Protein AF-A0A7K0W790-F1 (afdb_monomer)

Structure (mmCIF, N/CA/C/O backbone):
data_AF-A0A7K0W790-F1
#
_entry.id   AF-A0A7K0W790-F1
#
loop_
_atom_site.group_PDB
_atom_site.id
_atom_site.type_symbol
_atom_site.label_atom_id
_atom_site.label_alt_id
_atom_site.label_comp_id
_atom_site.label_asym_id
_atom_site.label_entity_id
_atom_site.label_seq_id
_atom_site.pdbx_PDB_ins_code
_atom_site.Cartn_x
_atom_site.Cartn_y
_atom_site.Car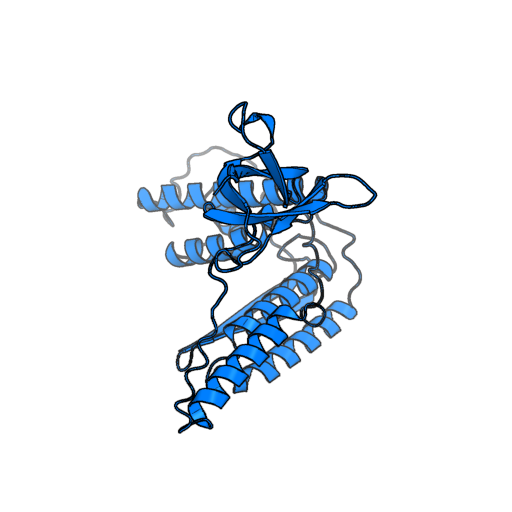tn_z
_atom_site.occupancy
_atom_site.B_iso_or_equiv
_atom_site.auth_seq_id
_atom_site.auth_comp_id
_atom_site.auth_asym_id
_atom_site.auth_atom_id
_atom_site.pdbx_PDB_model_num
ATOM 1 N N . MET A 1 1 ? -22.762 10.531 8.538 1.00 86.88 1 MET A N 1
ATOM 2 C CA . MET A 1 1 ? -21.793 9.541 9.060 1.00 86.88 1 MET A CA 1
ATOM 3 C C . MET A 1 1 ? -21.429 9.961 10.470 1.00 86.88 1 MET A C 1
ATOM 5 O O . MET A 1 1 ? -21.237 11.152 10.663 1.00 86.88 1 MET A O 1
ATOM 9 N N . ASN A 1 2 ? -21.396 9.038 11.432 1.00 91.56 2 ASN A N 1
ATOM 10 C CA . ASN A 1 2 ? -21.019 9.348 12.818 1.00 91.56 2 ASN A CA 1
ATOM 11 C C . ASN A 1 2 ? -19.511 9.107 13.055 1.00 91.56 2 ASN A C 1
ATOM 13 O O . ASN A 1 2 ? -18.829 8.510 12.217 1.00 91.56 2 ASN A O 1
ATOM 17 N N . GLU A 1 3 ? -18.981 9.572 14.194 1.00 92.94 3 GLU A N 1
ATOM 18 C CA . GLU A 1 3 ? -17.546 9.440 14.512 1.00 92.94 3 GLU A CA 1
ATOM 19 C C . GLU A 1 3 ? -17.094 7.974 14.594 1.00 92.94 3 GLU A C 1
ATOM 21 O O . GLU A 1 3 ? -16.024 7.634 14.092 1.00 92.94 3 GLU A O 1
ATOM 26 N N . LEU A 1 4 ? -17.920 7.095 15.168 1.00 90.69 4 LEU A N 1
ATOM 27 C CA . LEU A 1 4 ? -17.605 5.671 15.310 1.00 90.69 4 LEU A CA 1
ATOM 28 C C . LEU A 1 4 ? -17.457 4.980 13.949 1.00 90.69 4 LEU A C 1
ATOM 30 O O . LEU A 1 4 ? -16.457 4.309 13.717 1.00 90.69 4 LEU A O 1
ATOM 34 N N . GLN A 1 5 ? -18.394 5.209 13.030 1.00 89.88 5 GLN A N 1
ATOM 35 C CA . GLN A 1 5 ? -18.377 4.659 11.676 1.00 89.88 5 GLN A CA 1
ATOM 36 C C . GLN A 1 5 ? -17.179 5.184 10.879 1.00 89.88 5 GLN A C 1
ATOM 38 O O . GLN A 1 5 ? -16.539 4.425 10.157 1.00 89.88 5 GLN A O 1
ATOM 43 N N . ALA A 1 6 ? -16.832 6.467 11.019 1.00 94.94 6 ALA A N 1
ATOM 44 C CA . ALA A 1 6 ? -15.646 7.014 10.364 1.00 94.94 6 ALA A CA 1
ATOM 45 C C . ALA A 1 6 ? -14.350 6.375 10.904 1.00 94.94 6 ALA A C 1
ATOM 47 O O . ALA A 1 6 ? -13.467 6.022 10.121 1.00 94.94 6 ALA A O 1
ATOM 48 N N . ARG A 1 7 ? -14.246 6.166 12.227 1.00 94.25 7 ARG A N 1
ATOM 49 C CA . ARG A 1 7 ? -13.112 5.464 12.862 1.00 94.25 7 ARG A CA 1
ATOM 50 C C . ARG A 1 7 ? -13.020 4.002 12.431 1.00 94.25 7 ARG A C 1
ATOM 52 O O . ARG A 1 7 ? -11.919 3.523 12.170 1.00 94.25 7 ARG A O 1
ATOM 59 N N . GLU A 1 8 ? -14.159 3.330 12.310 1.00 89.44 8 GLU A N 1
ATOM 60 C CA . GLU A 1 8 ? -14.264 1.953 11.826 1.00 89.44 8 GLU A CA 1
ATOM 61 C C . GLU A 1 8 ? -13.823 1.835 10.362 1.00 89.44 8 GLU A C 1
ATOM 63 O O . GLU A 1 8 ? -12.987 0.990 10.047 1.00 89.44 8 GLU A O 1
ATOM 68 N N . ILE A 1 9 ? -14.271 2.748 9.487 1.00 90.88 9 ILE A N 1
ATOM 69 C CA . ILE A 1 9 ? -13.779 2.840 8.102 1.00 90.88 9 ILE A CA 1
ATOM 70 C C . ILE A 1 9 ? -12.262 3.041 8.082 1.00 90.88 9 ILE A C 1
ATOM 72 O O . ILE A 1 9 ? -11.599 2.516 7.197 1.00 90.88 9 ILE A O 1
ATOM 76 N N . LEU A 1 10 ? -11.704 3.772 9.052 1.00 93.50 10 LEU A N 1
ATOM 77 C CA . LEU A 1 10 ? -10.264 3.990 9.204 1.00 93.50 10 LEU A CA 1
ATOM 78 C C . LEU A 1 10 ? -9.504 2.822 9.867 1.00 93.50 10 LEU A C 1
ATOM 80 O O . LEU A 1 10 ? -8.272 2.880 9.962 1.00 93.50 10 LEU A O 1
ATOM 84 N N . GLY A 1 11 ? -10.205 1.773 10.311 1.00 87.06 11 GLY A N 1
ATOM 85 C CA . GLY A 1 11 ? -9.628 0.637 11.033 1.00 87.06 11 GLY A CA 1
ATOM 86 C C . GLY A 1 11 ? -8.990 1.030 12.370 1.00 87.06 11 GLY A C 1
ATOM 87 O O . GLY A 1 11 ? -8.002 0.422 12.785 1.00 87.06 11 GLY A O 1
ATOM 88 N N . CYS A 1 12 ? -9.487 2.089 13.011 1.00 92.00 12 CYS A N 1
ATOM 89 C CA . CYS A 1 12 ? -8.945 2.629 14.256 1.00 92.00 12 CYS A CA 1
ATOM 90 C C . CYS A 1 12 ? -9.867 2.358 15.447 1.00 92.00 12 CYS A C 1
ATOM 92 O O . CYS A 1 12 ? -11.083 2.244 15.307 1.00 92.00 12 CYS A O 1
ATOM 94 N N . THR A 1 13 ? -9.286 2.310 16.647 1.00 89.81 13 THR A N 1
ATOM 95 C CA . THR A 1 13 ? -10.058 2.172 17.886 1.00 89.81 13 THR A CA 1
ATOM 96 C C . THR A 1 13 ? -10.879 3.434 18.179 1.00 89.81 13 THR A C 1
ATOM 98 O O . THR A 1 13 ? -10.582 4.544 17.715 1.00 89.81 13 THR A O 1
ATOM 101 N N . THR A 1 14 ? -11.910 3.283 19.011 1.00 90.62 14 THR A N 1
ATOM 102 C CA . THR A 1 14 ? -12.760 4.397 19.467 1.00 90.62 14 THR A CA 1
ATOM 103 C C . THR A 1 14 ? -11.984 5.452 20.258 1.00 90.62 14 THR A C 1
ATOM 105 O O . THR A 1 14 ? -12.380 6.611 20.283 1.00 90.62 14 THR A O 1
ATOM 108 N N . THR A 1 15 ? -10.847 5.075 20.844 1.00 91.69 15 THR A N 1
ATOM 109 C CA . THR A 1 15 ? -9.965 5.942 21.637 1.00 91.69 15 THR A CA 1
ATOM 110 C C . THR A 1 15 ? -8.756 6.478 20.863 1.00 91.69 15 THR A C 1
ATOM 112 O O . THR A 1 15 ? -7.975 7.244 21.424 1.00 91.69 15 THR A O 1
ATOM 115 N N . ALA A 1 16 ? -8.581 6.115 19.585 1.00 93.06 16 ALA A N 1
ATOM 116 C CA . ALA A 1 16 ? -7.442 6.550 18.773 1.00 93.06 16 ALA A CA 1
ATOM 117 C C . ALA A 1 16 ? -7.362 8.086 18.669 1.00 93.06 16 ALA A C 1
ATOM 119 O O . ALA A 1 16 ? -8.354 8.753 18.358 1.00 93.06 16 ALA A O 1
ATOM 120 N N . GLY A 1 17 ? -6.180 8.658 18.904 1.00 95.56 17 GLY A N 1
ATOM 121 C CA . GLY A 1 17 ? -5.954 10.102 18.769 1.00 95.56 17 GLY A CA 1
ATOM 122 C C . GLY A 1 17 ? -5.817 10.548 17.306 1.00 95.56 17 GLY A C 1
ATOM 123 O O . GLY A 1 17 ? -5.532 9.736 16.423 1.00 95.56 17 GLY A O 1
ATOM 124 N N . TYR A 1 18 ? -5.923 11.854 17.033 1.00 97.19 18 TYR A N 1
ATOM 125 C CA . TYR A 1 18 ? -5.838 12.413 15.671 1.00 97.19 18 TYR A CA 1
ATOM 126 C C . TYR A 1 18 ? -4.585 11.970 14.891 1.00 97.19 18 TYR A C 1
ATOM 128 O O . TYR A 1 18 ? -4.657 11.616 13.711 1.00 97.19 18 TYR A O 1
ATOM 136 N N . LYS A 1 19 ? -3.420 11.911 15.555 1.00 96.31 19 LYS A N 1
ATOM 137 C CA . LYS A 1 19 ? -2.159 11.457 14.938 1.00 96.31 19 LYS A CA 1
ATOM 138 C C . LYS A 1 19 ? -2.236 10.010 14.437 1.00 96.31 19 LYS A C 1
ATOM 140 O O . LYS A 1 19 ? -1.670 9.698 13.389 1.00 96.31 19 LYS A O 1
ATOM 145 N N . GLU A 1 20 ? -2.918 9.139 15.175 1.00 93.19 20 GLU A N 1
ATOM 146 C CA . GLU A 1 20 ? -3.110 7.737 14.806 1.00 93.19 20 GLU A CA 1
ATOM 147 C C . GLU A 1 20 ? -4.104 7.602 13.650 1.00 93.19 20 GLU A C 1
ATOM 149 O O . GLU A 1 20 ? -3.794 6.923 12.670 1.00 93.19 20 GLU A O 1
ATOM 154 N N . LEU A 1 21 ? -5.221 8.336 13.705 1.00 96.19 21 LEU A N 1
ATOM 155 C CA . LEU A 1 21 ? -6.202 8.408 12.617 1.00 96.19 21 LEU A CA 1
ATOM 156 C C . LEU A 1 21 ? -5.536 8.844 11.303 1.00 96.19 21 LEU A C 1
ATOM 158 O O . LEU A 1 21 ? -5.670 8.171 10.280 1.00 96.19 21 LEU A O 1
ATOM 162 N N . LYS A 1 22 ? -4.717 9.905 11.347 1.00 97.38 22 LYS A N 1
ATOM 163 C CA . LYS A 1 22 ? -3.965 10.413 10.187 1.00 97.38 22 LYS A CA 1
ATOM 164 C C . LYS A 1 22 ? -2.976 9.393 9.637 1.00 97.38 22 LYS A C 1
ATOM 166 O O . LYS A 1 22 ? -2.810 9.265 8.422 1.00 97.38 22 LYS A O 1
ATOM 171 N N . ALA A 1 23 ? -2.287 8.674 10.522 1.00 91.19 23 ALA A N 1
ATOM 172 C CA . ALA A 1 23 ? -1.368 7.618 10.122 1.00 91.19 23 ALA A CA 1
ATOM 173 C C . ALA A 1 23 ? -2.112 6.438 9.480 1.00 91.19 23 ALA A C 1
ATOM 175 O O . ALA A 1 23 ? -1.622 5.882 8.496 1.00 91.19 23 ALA A O 1
ATOM 176 N N . SER A 1 24 ? -3.289 6.073 9.996 1.00 91.19 24 SER A N 1
ATOM 177 C CA . SER A 1 24 ? -4.118 5.017 9.417 1.00 91.19 24 SER A CA 1
ATOM 178 C C . SER A 1 24 ? -4.638 5.398 8.035 1.00 91.19 24 SER A C 1
ATOM 180 O O . SER A 1 24 ? -4.382 4.666 7.079 1.00 91.19 24 SER A O 1
ATOM 182 N N . TYR A 1 25 ? -5.219 6.596 7.897 1.00 96.81 25 TYR A N 1
ATOM 183 C CA . TYR A 1 25 ? -5.668 7.149 6.617 1.00 96.81 25 TYR A CA 1
ATOM 184 C C . TYR A 1 25 ? -4.579 7.057 5.543 1.00 96.81 25 TYR A C 1
ATOM 186 O O . TYR A 1 25 ? -4.785 6.451 4.493 1.00 96.81 25 TYR A O 1
ATOM 194 N N . ARG A 1 26 ? -3.375 7.565 5.845 1.00 96.12 26 ARG A N 1
ATOM 195 C CA . ARG A 1 26 ? -2.232 7.544 4.916 1.00 96.12 26 ARG A CA 1
ATOM 196 C C . ARG A 1 26 ? -1.833 6.136 4.484 1.00 96.12 26 ARG A C 1
ATOM 198 O O . ARG A 1 26 ? -1.463 5.941 3.333 1.00 96.12 26 ARG A O 1
ATOM 205 N N . ARG A 1 27 ? -1.881 5.156 5.389 1.00 87.25 27 ARG A N 1
ATOM 206 C CA . ARG A 1 27 ? -1.574 3.761 5.040 1.00 87.25 27 ARG A CA 1
ATOM 207 C C . ARG A 1 27 ? -2.647 3.174 4.131 1.00 87.25 27 ARG A C 1
ATOM 209 O O . ARG A 1 27 ? -2.314 2.487 3.173 1.00 87.25 27 ARG A O 1
ATOM 216 N N . MET A 1 28 ? -3.914 3.448 4.422 1.00 89.06 28 MET A N 1
ATOM 217 C CA . MET A 1 28 ? -5.023 2.833 3.703 1.00 89.06 28 MET A CA 1
ATOM 218 C C . MET A 1 28 ? -5.270 3.458 2.339 1.00 89.06 28 MET A C 1
ATOM 220 O O . MET A 1 28 ? -5.464 2.711 1.383 1.00 89.06 28 MET A O 1
ATOM 224 N N . ILE A 1 29 ? -5.146 4.781 2.198 1.00 96.06 29 ILE A N 1
ATOM 225 C CA . ILE A 1 29 ? -5.324 5.444 0.900 1.00 96.06 29 ILE A CA 1
ATOM 226 C C . ILE A 1 29 ? -4.294 4.948 -0.118 1.00 96.06 29 ILE A C 1
ATOM 228 O O . ILE A 1 29 ? -4.622 4.709 -1.271 1.00 96.06 29 ILE A O 1
ATOM 232 N N . VAL A 1 30 ? -3.071 4.657 0.334 1.00 91.75 30 VAL A N 1
ATOM 233 C CA . VAL A 1 30 ? -2.006 4.071 -0.491 1.00 91.75 30 VAL A CA 1
ATOM 234 C C . VAL A 1 30 ? -2.339 2.649 -0.956 1.00 91.75 30 VAL A C 1
ATOM 236 O O . VAL A 1 30 ? -1.754 2.199 -1.940 1.00 91.75 30 VAL A O 1
ATOM 239 N N . MET A 1 31 ? -3.233 1.925 -0.280 1.00 84.25 31 MET A N 1
ATOM 240 C CA . MET A 1 31 ? -3.673 0.586 -0.692 1.00 84.25 31 MET A CA 1
ATOM 241 C C . MET A 1 31 ? -4.870 0.629 -1.645 1.00 84.25 31 MET A C 1
ATOM 243 O O . MET A 1 31 ? -4.929 -0.193 -2.554 1.00 84.25 31 MET A O 1
ATOM 247 N N . VAL A 1 32 ? -5.796 1.573 -1.449 1.00 91.56 32 VAL A N 1
ATOM 248 C CA . VAL A 1 32 ? -7.053 1.654 -2.218 1.00 91.56 32 VAL A CA 1
ATOM 249 C C . VAL A 1 32 ? -7.035 2.701 -3.338 1.00 91.56 32 VAL A C 1
ATOM 251 O O . VAL A 1 32 ? -8.060 2.914 -3.975 1.00 91.56 32 VAL A O 1
ATOM 254 N N . HIS A 1 33 ? -5.899 3.360 -3.591 1.00 94.56 33 HIS A N 1
ATOM 255 C CA . HIS A 1 33 ? -5.780 4.375 -4.642 1.00 94.56 33 HIS A CA 1
ATOM 256 C C . HIS A 1 33 ? -6.079 3.792 -6.040 1.00 94.56 33 HIS A C 1
ATOM 258 O O . HIS A 1 33 ? -5.538 2.728 -6.362 1.00 94.56 33 HIS A O 1
ATOM 264 N N . PRO A 1 34 ? -6.865 4.478 -6.897 1.00 93.56 34 PRO A N 1
ATOM 265 C CA . PRO A 1 34 ? -7.209 3.993 -8.240 1.00 93.56 34 PRO A CA 1
ATOM 266 C C . PRO A 1 34 ? -5.985 3.700 -9.121 1.00 93.56 34 PRO A C 1
ATOM 268 O O . PRO A 1 34 ? -5.968 2.689 -9.816 1.00 93.56 34 PRO A O 1
ATOM 271 N N . ASP A 1 35 ? -4.908 4.480 -9.003 1.00 93.38 35 ASP A N 1
ATOM 272 C CA . ASP A 1 35 ? -3.655 4.246 -9.750 1.00 93.38 35 ASP A CA 1
ATOM 273 C C . ASP A 1 35 ? -2.982 2.900 -9.444 1.00 93.38 35 ASP A C 1
ATOM 275 O O . ASP A 1 35 ? -2.135 2.436 -10.204 1.00 93.38 35 ASP A O 1
ATOM 279 N N . LYS A 1 36 ? -3.321 2.266 -8.315 1.00 86.88 36 LYS A N 1
ATOM 280 C CA . LYS A 1 36 ? -2.812 0.933 -7.968 1.00 86.88 36 LYS A CA 1
ATOM 281 C C . LYS A 1 36 ? -3.744 -0.198 -8.379 1.00 86.88 36 LYS A C 1
ATOM 283 O O . LYS A 1 36 ? -3.362 -1.365 -8.256 1.00 86.88 36 LYS A O 1
ATOM 288 N N . ALA A 1 37 ? -4.957 0.116 -8.824 1.00 90.00 37 ALA A N 1
ATOM 289 C CA . ALA A 1 37 ? -5.850 -0.877 -9.388 1.00 90.00 37 ALA A CA 1
ATOM 290 C C . ALA A 1 37 ? -5.360 -1.299 -10.782 1.00 90.00 37 ALA A C 1
ATOM 292 O O . ALA A 1 37 ? -4.638 -0.570 -11.457 1.00 90.00 37 ALA A O 1
ATOM 293 N N . GLY A 1 38 ? -5.743 -2.503 -11.215 1.00 83.44 38 GLY A N 1
ATOM 294 C CA . GLY A 1 38 ? -5.464 -2.938 -12.587 1.00 83.44 38 GLY A CA 1
ATOM 295 C C . GLY A 1 38 ? -6.181 -2.060 -13.617 1.00 83.44 38 GLY A C 1
ATOM 296 O O . GLY A 1 38 ? -7.029 -1.244 -13.261 1.00 83.44 38 GLY A O 1
ATOM 297 N N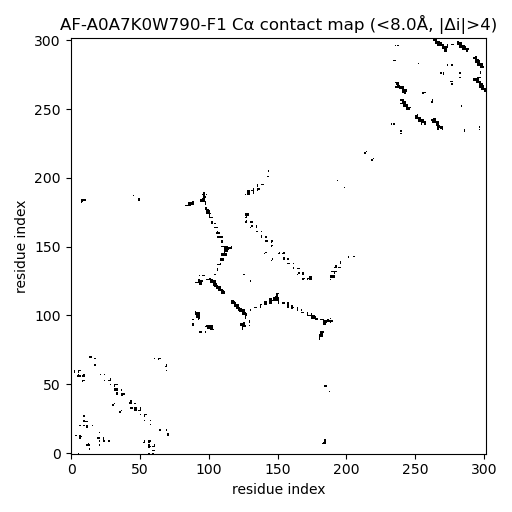 . GLN A 1 39 ? -5.855 -2.237 -14.898 1.00 88.56 39 GLN A N 1
ATOM 298 C CA . GLN A 1 39 ? -6.466 -1.458 -15.986 1.00 88.56 39 GLN A CA 1
ATOM 299 C C . GLN A 1 39 ? -7.921 -1.841 -16.303 1.00 88.56 39 GLN A C 1
ATOM 301 O O . GLN A 1 39 ? -8.576 -1.168 -17.090 1.00 88.56 39 GLN A O 1
ATOM 306 N N . ASP A 1 40 ? -8.461 -2.902 -15.708 1.00 91.88 40 ASP A N 1
ATOM 307 C CA . ASP A 1 40 ? -9.863 -3.260 -15.897 1.00 91.88 40 ASP A CA 1
ATOM 308 C C . ASP A 1 40 ? -10.807 -2.270 -15.205 1.00 91.88 40 ASP A C 1
ATOM 310 O O . ASP A 1 40 ? -10.601 -1.859 -14.058 1.00 91.88 40 ASP A O 1
ATOM 314 N N . SER A 1 41 ? -11.903 -1.964 -15.898 1.00 93.06 41 SER A N 1
ATOM 315 C CA . SER A 1 41 ? -12.940 -1.036 -15.448 1.00 93.06 41 SER A CA 1
ATOM 316 C C . SER A 1 41 ? -13.498 -1.394 -14.070 1.00 93.06 41 SER A C 1
ATOM 318 O O . SER A 1 41 ? -13.614 -0.522 -13.214 1.00 93.06 41 SER A O 1
ATOM 320 N N . VAL A 1 42 ? -13.756 -2.682 -13.818 1.00 91.62 42 VAL A N 1
ATOM 321 C CA . VAL A 1 42 ? -14.341 -3.165 -12.557 1.00 91.62 42 VAL A CA 1
ATOM 322 C C . VAL A 1 42 ? -13.432 -2.876 -11.362 1.00 91.62 42 VAL A C 1
ATOM 324 O O . VAL A 1 42 ? -13.902 -2.476 -10.297 1.00 91.62 42 VAL A O 1
ATOM 327 N N . SER A 1 43 ? -12.119 -3.065 -11.495 1.00 84.94 43 SER A N 1
ATOM 328 C CA . SER A 1 43 ? -11.195 -2.790 -10.387 1.00 84.94 43 SER A CA 1
ATOM 329 C C . SER A 1 43 ? -10.932 -1.313 -10.191 1.00 84.94 43 SER A C 1
ATOM 331 O O . SER A 1 43 ? -10.788 -0.889 -9.045 1.00 84.94 43 SER A O 1
ATOM 333 N N . GLN A 1 44 ? -10.906 -0.542 -11.277 1.00 93.19 44 GLN A N 1
ATOM 334 C CA . GLN A 1 44 ? -10.844 0.914 -11.205 1.00 93.19 44 GLN A CA 1
ATOM 335 C C . GLN A 1 44 ? -12.057 1.479 -10.464 1.00 93.19 44 GLN A C 1
ATOM 337 O O . GLN A 1 44 ? -11.898 2.283 -9.549 1.00 93.19 44 GLN A O 1
ATOM 342 N N . GLU A 1 45 ? -13.260 1.016 -10.795 1.00 93.62 45 GLU A N 1
ATOM 343 C CA . GLU A 1 45 ? -14.496 1.434 -10.132 1.00 93.62 45 GLU A CA 1
ATOM 344 C C . GLU A 1 45 ? -14.490 1.079 -8.638 1.00 93.62 45 GLU A C 1
ATOM 346 O O . GLU A 1 45 ? -14.721 1.945 -7.794 1.00 93.62 45 GLU A O 1
ATOM 351 N N . ARG A 1 46 ? -14.092 -0.151 -8.289 1.00 89.19 46 ARG A N 1
ATOM 352 C CA . ARG A 1 46 ? -13.969 -0.587 -6.885 1.00 89.19 46 ARG A CA 1
ATOM 353 C C . ARG A 1 46 ? -12.951 0.229 -6.091 1.00 89.19 46 ARG A C 1
ATOM 355 O O . ARG A 1 46 ? -13.192 0.546 -4.928 1.00 89.19 46 ARG A O 1
ATOM 362 N N . ALA A 1 47 ? -11.805 0.550 -6.690 1.00 91.38 47 ALA A N 1
ATOM 363 C CA . ALA A 1 47 ? -10.787 1.369 -6.040 1.00 91.38 47 ALA A CA 1
ATOM 364 C C . ALA A 1 47 ? -11.263 2.818 -5.861 1.00 91.38 47 ALA A C 1
ATOM 366 O O . ALA A 1 47 ? -11.088 3.395 -4.786 1.00 91.38 47 ALA A O 1
ATOM 367 N N . LYS A 1 48 ? -11.955 3.386 -6.858 1.00 94.81 48 LYS A N 1
ATOM 368 C CA . LYS A 1 48 ? -12.592 4.707 -6.752 1.00 94.81 48 LYS A CA 1
ATOM 369 C C . LYS A 1 48 ? -13.615 4.748 -5.618 1.00 94.81 48 LYS A C 1
ATOM 371 O O . LYS A 1 48 ? -13.526 5.639 -4.777 1.00 94.81 48 LYS A O 1
ATOM 376 N N . GLU A 1 49 ? -14.507 3.763 -5.527 1.00 93.56 49 GLU A N 1
ATOM 377 C CA . GLU A 1 49 ? -15.498 3.685 -4.446 1.00 93.56 49 GLU A CA 1
ATOM 378 C C . GLU A 1 49 ? -14.826 3.575 -3.064 1.00 93.56 49 GLU A C 1
ATOM 380 O O . GLU A 1 49 ? -15.136 4.344 -2.151 1.00 93.56 49 GLU A O 1
ATOM 385 N N . ALA A 1 50 ? -13.857 2.665 -2.912 1.00 91.81 50 ALA A N 1
ATOM 386 C CA . ALA A 1 50 ? -13.139 2.473 -1.651 1.00 91.81 50 ALA A CA 1
ATOM 387 C C . ALA A 1 50 ? -12.351 3.727 -1.231 1.00 91.81 50 ALA A C 1
ATOM 389 O O . ALA A 1 50 ? -12.403 4.132 -0.067 1.00 91.81 50 ALA A O 1
ATOM 390 N N . SER A 1 51 ? -11.655 4.368 -2.175 1.00 95.94 51 SER A N 1
ATOM 391 C CA . SER A 1 51 ? -10.915 5.609 -1.921 1.00 95.94 51 SER A CA 1
ATOM 392 C C . SER A 1 51 ? -11.844 6.769 -1.551 1.00 95.94 51 SER A C 1
ATOM 394 O O . SER A 1 51 ? -11.552 7.497 -0.604 1.00 95.94 51 SER A O 1
ATOM 396 N N . SER A 1 52 ? -13.003 6.890 -2.208 1.00 95.44 52 SER A N 1
ATOM 397 C CA . SER A 1 52 ? -14.020 7.899 -1.899 1.00 95.44 52 SER A CA 1
ATOM 398 C C . SER A 1 52 ? -14.580 7.730 -0.483 1.00 95.44 52 SER A C 1
ATOM 400 O O . SER A 1 52 ? -14.580 8.687 0.295 1.00 95.44 52 SER A O 1
ATOM 402 N N . ARG A 1 53 ? -14.963 6.502 -0.095 1.00 92.94 53 ARG A N 1
ATOM 403 C CA . ARG A 1 53 ? -15.445 6.200 1.267 1.00 92.94 53 ARG A CA 1
ATOM 404 C C . ARG A 1 53 ? -14.404 6.541 2.331 1.00 92.94 53 ARG A C 1
ATOM 406 O O . ARG A 1 53 ? -14.751 7.103 3.369 1.00 92.94 53 ARG A O 1
ATOM 413 N N . LEU A 1 54 ? -13.136 6.227 2.063 1.00 96.06 54 LEU A N 1
ATOM 414 C CA . LEU A 1 54 ? -12.034 6.524 2.971 1.00 96.06 54 LEU A CA 1
ATOM 415 C C . LEU A 1 54 ? -11.772 8.035 3.096 1.00 96.06 54 LEU A C 1
ATOM 417 O O . LEU A 1 54 ? -11.578 8.525 4.208 1.00 96.06 54 LEU A O 1
ATOM 421 N N . ASN A 1 55 ? -11.804 8.771 1.982 1.00 96.44 55 ASN A N 1
ATOM 422 C CA . ASN A 1 55 ? -11.631 10.226 1.967 1.00 96.44 55 ASN A CA 1
ATOM 423 C C . ASN A 1 55 ? -12.755 10.929 2.733 1.00 96.44 55 ASN A C 1
ATOM 425 O O . ASN A 1 55 ? -12.475 11.779 3.572 1.00 96.44 55 ASN A O 1
ATOM 429 N N . HIS A 1 56 ? -14.005 10.515 2.516 1.00 96.25 56 HIS A N 1
ATOM 430 C CA . HIS A 1 56 ? -15.156 11.062 3.231 1.00 96.25 56 HIS A CA 1
ATOM 431 C C . HIS A 1 56 ? -15.053 10.814 4.749 1.00 96.25 56 HIS A C 1
ATOM 433 O O . HIS A 1 56 ? -15.319 11.710 5.550 1.00 96.25 56 HIS A O 1
ATOM 439 N N . ALA A 1 57 ? -14.615 9.615 5.166 1.00 96.19 57 ALA A N 1
ATOM 440 C CA . ALA A 1 57 ? -14.356 9.298 6.576 1.00 96.19 57 ALA A CA 1
ATOM 441 C C . ALA A 1 57 ? -13.250 10.171 7.183 1.00 96.19 57 ALA A C 1
ATOM 443 O O . ALA A 1 57 ? -13.399 10.673 8.299 1.0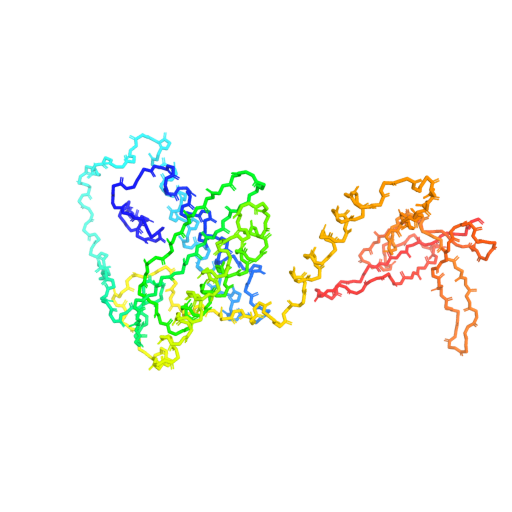0 96.19 57 ALA A O 1
ATOM 444 N N . TRP A 1 58 ? -12.159 10.378 6.444 1.00 98.06 58 TRP A N 1
ATOM 445 C CA . TRP A 1 58 ? -11.059 11.232 6.877 1.00 98.06 58 TRP A CA 1
ATOM 446 C C . TRP A 1 58 ? -11.476 12.700 7.012 1.00 98.06 58 TRP A C 1
ATOM 448 O O . TRP A 1 58 ? -11.225 13.302 8.054 1.00 98.06 58 TRP A O 1
ATOM 458 N N . GLU A 1 59 ? -12.153 13.254 6.006 1.00 97.69 59 GLU A N 1
ATOM 459 C CA . GLU A 1 59 ? -12.610 14.646 6.001 1.00 97.69 59 GLU A CA 1
ATOM 460 C C . GLU A 1 59 ? -13.554 14.935 7.177 1.00 97.69 59 GLU A C 1
ATOM 462 O O . GLU A 1 59 ? -13.405 15.946 7.866 1.00 97.69 59 GLU A O 1
ATOM 467 N N . TYR A 1 60 ? -14.466 14.004 7.477 1.00 96.88 60 TYR A N 1
ATOM 468 C CA . TYR A 1 60 ? -15.348 14.102 8.638 1.00 96.88 60 TYR A CA 1
ATOM 469 C C . TYR A 1 60 ? -14.569 14.213 9.959 1.00 96.88 60 TYR A C 1
ATOM 471 O O . TYR A 1 60 ? -14.815 15.122 10.757 1.00 96.88 60 TYR A O 1
ATOM 479 N N . LEU A 1 61 ? -13.610 13.310 10.195 1.00 97.00 61 LEU A N 1
ATOM 480 C CA . LEU A 1 61 ? -12.809 13.316 11.426 1.00 97.00 61 LEU A CA 1
ATOM 481 C C . LEU A 1 61 ? -11.872 14.525 11.501 1.00 97.00 61 LEU A C 1
ATOM 483 O O . LEU A 1 61 ? -11.671 15.079 12.581 1.00 97.00 61 LEU A O 1
ATOM 487 N N . GLU A 1 62 ? -11.323 14.959 10.368 1.00 97.88 62 GLU A N 1
ATOM 488 C CA . GLU A 1 62 ? -10.477 16.146 10.288 1.00 97.88 62 GLU A CA 1
ATOM 489 C C . GLU A 1 62 ? -11.258 17.426 10.614 1.00 97.88 62 GLU A C 1
ATOM 491 O O . GLU A 1 62 ? -10.756 18.277 11.351 1.00 97.88 62 GLU A O 1
ATOM 496 N N . ASN A 1 63 ? -12.500 17.549 10.142 1.00 97.44 63 ASN A N 1
ATOM 497 C CA . ASN A 1 63 ? -13.362 18.682 10.474 1.00 97.44 63 ASN A CA 1
ATOM 498 C C . ASN A 1 63 ? -13.752 18.697 11.961 1.00 97.44 63 ASN A C 1
ATOM 500 O O . ASN A 1 63 ? -13.720 19.760 12.583 1.00 97.44 63 ASN A O 1
ATOM 504 N N . ARG A 1 64 ? -14.029 17.534 12.567 1.00 96.00 64 ARG A N 1
ATOM 505 C CA . ARG A 1 64 ? -14.284 17.437 14.018 1.00 96.00 64 ARG A CA 1
ATOM 506 C C . ARG A 1 64 ? -13.073 17.816 14.863 1.00 96.00 64 ARG A C 1
ATOM 508 O O . ARG A 1 64 ? -13.235 18.490 15.880 1.00 96.00 64 ARG A O 1
ATOM 515 N N . GLU A 1 65 ? -11.874 17.409 14.452 1.00 97.12 65 GLU A N 1
ATOM 516 C CA . GLU A 1 65 ? -10.636 17.805 15.133 1.00 97.12 65 GLU A CA 1
ATOM 517 C C . GLU A 1 65 ? -10.436 19.322 15.070 1.00 97.12 65 GLU A C 1
ATOM 519 O O . GLU A 1 65 ? -10.168 19.946 16.094 1.00 97.12 65 GLU A O 1
ATOM 524 N N . LYS A 1 66 ? -10.644 19.941 13.898 1.00 97.25 66 LYS A N 1
ATOM 525 C CA . LYS A 1 66 ? -10.565 21.406 13.740 1.00 97.25 66 LYS A CA 1
ATOM 526 C C . LYS A 1 66 ? -11.551 22.150 14.646 1.00 97.25 66 LYS A C 1
ATOM 528 O O . LYS A 1 66 ? -11.261 23.260 15.076 1.00 97.25 66 LYS A O 1
ATOM 533 N N . GLN A 1 67 ? -12.691 21.536 14.955 1.00 96.69 67 GLN A N 1
ATOM 534 C CA . GLN A 1 67 ? -13.693 22.067 15.885 1.00 96.69 67 GLN A CA 1
ATOM 535 C C . GLN A 1 67 ? -13.399 21.734 17.361 1.00 96.69 67 GLN A C 1
ATOM 537 O O . GLN A 1 67 ? -14.136 22.165 18.246 1.00 96.69 67 GLN A O 1
ATOM 542 N N . GLY A 1 68 ? -12.357 20.949 17.659 1.00 96.19 68 GLY A N 1
ATOM 543 C CA . GLY A 1 68 ? -12.060 20.480 19.014 1.00 96.19 68 GLY A CA 1
ATOM 544 C C . GLY A 1 68 ? -13.143 19.554 19.584 1.00 96.19 68 GLY A C 1
ATOM 545 O O . GLY A 1 68 ? -13.367 19.539 20.801 1.00 96.19 68 GLY A O 1
ATOM 546 N N . LEU A 1 69 ? -13.854 18.829 18.712 1.00 95.44 69 LEU A N 1
ATOM 547 C CA . LEU A 1 69 ? -14.943 17.905 19.055 1.00 95.44 69 LEU A CA 1
ATOM 548 C C . LEU A 1 69 ? -14.542 16.428 18.966 1.00 95.44 69 LEU A C 1
ATOM 550 O O . LEU A 1 69 ? -15.340 15.560 19.323 1.00 95.44 69 LEU A O 1
ATOM 554 N N . LEU A 1 70 ? -13.330 16.122 18.501 1.00 94.50 70 LEU A N 1
ATOM 555 C CA . LEU A 1 70 ? -12.864 14.744 18.378 1.00 94.50 70 LEU A CA 1
ATOM 556 C C . LEU A 1 70 ? -12.860 14.050 19.752 1.00 94.50 70 LEU A C 1
ATOM 558 O O . LEU A 1 70 ? -12.281 14.557 20.713 1.00 94.50 70 LEU A O 1
ATOM 562 N N . GLY A 1 71 ? -13.523 12.895 19.855 1.00 89.75 71 GLY A N 1
ATOM 563 C CA . GLY A 1 71 ? -13.629 12.130 21.102 1.00 89.75 71 GLY A CA 1
ATOM 564 C C . GLY A 1 71 ? -14.593 12.703 22.149 1.00 89.75 71 GLY A C 1
ATOM 565 O O . GLY A 1 71 ? -14.777 12.081 23.196 1.00 89.75 71 GLY A O 1
ATOM 566 N N . LYS A 1 72 ? -15.242 13.848 21.894 1.00 90.38 72 LYS A N 1
ATOM 567 C CA . LYS A 1 72 ? -16.352 14.322 22.732 1.00 90.38 72 LYS A CA 1
ATOM 568 C C . LYS A 1 72 ? -17.622 13.581 22.328 1.00 90.38 72 LYS A C 1
ATOM 570 O O . LYS A 1 72 ? -17.920 13.481 21.138 1.00 90.38 72 LYS A O 1
ATOM 575 N N . ALA A 1 73 ? -18.360 13.076 23.318 1.00 78.69 73 ALA A N 1
ATOM 576 C CA . ALA A 1 73 ? -1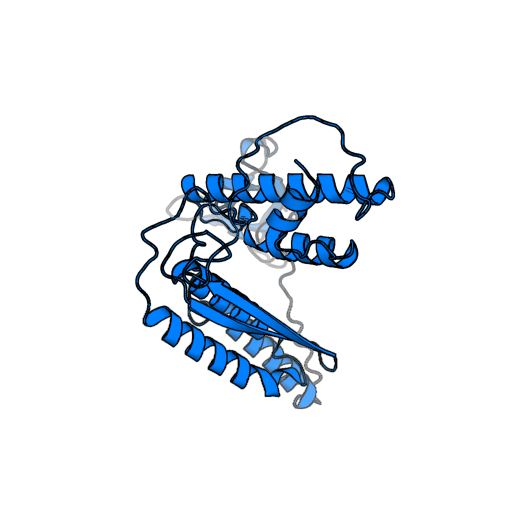9.669 12.478 23.086 1.00 78.69 73 ALA A CA 1
ATOM 577 C C . ALA A 1 73 ? -20.536 13.490 22.327 1.00 78.69 73 ALA A C 1
ATOM 579 O O . ALA A 1 73 ? -20.689 14.629 22.772 1.00 78.69 73 ALA A O 1
ATOM 580 N N . GLU A 1 74 ? -21.045 13.101 21.157 1.00 77.12 74 GLU A N 1
ATOM 581 C CA . GLU A 1 74 ? -22.060 13.895 20.472 1.00 77.12 74 GLU A CA 1
ATOM 582 C C . GLU A 1 74 ? -23.234 14.022 21.436 1.00 77.12 74 GLU A C 1
ATOM 584 O O . GLU A 1 74 ? -23.823 13.017 21.828 1.00 77.12 74 GLU A O 1
ATOM 589 N N . SER A 1 75 ? -23.520 15.249 21.874 1.00 68.56 75 SER A N 1
ATOM 590 C CA . SER A 1 75 ? -24.728 15.551 22.633 1.00 68.56 75 SER A CA 1
ATOM 591 C C . SER A 1 75 ? -25.899 15.018 21.821 1.00 68.56 75 SER A C 1
ATOM 593 O O . SER A 1 75 ? -26.101 15.483 20.697 1.00 68.56 75 SER A O 1
ATOM 595 N N . GLU A 1 76 ? -26.560 13.997 22.366 1.00 59.56 76 GLU A N 1
ATOM 596 C CA . GLU A 1 76 ? -27.585 13.160 21.745 1.00 59.56 76 GLU A CA 1
ATOM 597 C C . GLU A 1 76 ? -28.578 14.005 20.940 1.00 59.56 76 GLU A C 1
ATOM 599 O O . GLU A 1 76 ? -29.583 14.493 21.447 1.00 59.56 76 GLU A O 1
ATOM 604 N N . SER A 1 77 ? -28.287 14.207 19.658 1.00 56.59 77 SER A N 1
ATOM 605 C CA . SER A 1 77 ? -29.262 14.731 18.716 1.00 56.59 77 SER A CA 1
ATOM 606 C C . SER A 1 77 ? -30.035 13.518 18.237 1.00 56.59 77 SER A C 1
ATOM 608 O O . SER A 1 77 ? -29.548 12.703 17.454 1.00 56.59 77 SER A O 1
ATOM 610 N N . THR A 1 78 ? -31.225 13.381 18.810 1.00 51.12 78 THR A N 1
ATOM 611 C CA . THR A 1 78 ? -32.224 12.320 18.676 1.00 51.12 78 THR A CA 1
ATOM 612 C C . THR A 1 78 ? -32.722 12.164 17.238 1.00 51.12 78 THR A C 1
ATOM 614 O O . THR A 1 78 ? -33.899 12.337 16.943 1.00 51.12 78 THR A O 1
ATOM 617 N N . THR A 1 79 ? -31.831 11.833 16.311 1.00 54.59 79 THR A N 1
ATOM 618 C CA . THR A 1 79 ? -32.216 11.343 14.993 1.00 54.59 79 THR A CA 1
ATOM 619 C C . THR A 1 79 ? -31.956 9.853 15.021 1.00 54.59 79 THR A C 1
ATOM 621 O O . THR A 1 79 ? -30.820 9.399 14.888 1.00 54.59 79 THR A O 1
ATOM 624 N N . SER A 1 80 ? -33.022 9.092 15.258 1.00 49.16 80 SER A N 1
ATOM 625 C CA . SER A 1 80 ? -33.060 7.638 15.166 1.00 49.16 80 SER A CA 1
ATOM 626 C C . SER A 1 80 ? -32.824 7.193 13.720 1.00 49.16 80 SER A C 1
ATOM 628 O O . SER A 1 80 ? -33.700 6.630 13.068 1.00 49.16 80 SER A O 1
ATOM 630 N N . TYR A 1 81 ? -31.626 7.428 13.193 1.00 49.22 81 TYR A N 1
ATOM 631 C CA . TYR A 1 81 ? -31.111 6.581 12.141 1.00 49.22 81 TYR A CA 1
ATOM 632 C C . TYR A 1 81 ? -30.833 5.239 12.812 1.00 49.22 81 TYR A C 1
ATOM 634 O O . TYR A 1 81 ? -29.767 5.017 13.390 1.00 49.22 81 TYR A O 1
ATOM 642 N N . GLN A 1 82 ? -31.801 4.325 12.701 1.00 48.41 82 GLN A N 1
ATOM 643 C CA . GLN A 1 82 ? -31.538 2.891 12.584 1.00 48.41 82 GLN A CA 1
ATOM 644 C C . GLN A 1 82 ? -30.676 2.665 11.327 1.00 48.41 82 GLN A C 1
ATOM 646 O O . GLN A 1 82 ? -31.065 2.013 10.368 1.00 48.41 82 GLN A O 1
ATOM 651 N N . SER A 1 83 ? -29.491 3.272 11.310 1.00 50.19 83 SER A N 1
ATOM 652 C CA . SER A 1 83 ? -28.379 2.859 10.487 1.00 50.19 83 SER A CA 1
ATOM 653 C C . SER A 1 83 ? -28.097 1.457 10.979 1.00 50.19 83 SER A C 1
ATOM 655 O O . SER A 1 83 ? -27.705 1.301 12.136 1.00 50.19 83 SER A O 1
ATOM 657 N N . SER A 1 84 ? -28.391 0.465 10.144 1.00 57.12 84 SER A N 1
ATOM 658 C CA . SER A 1 84 ? -27.926 -0.910 10.277 1.00 57.12 84 SER A CA 1
ATOM 659 C C . SER A 1 84 ? -26.512 -0.870 10.848 1.00 57.12 84 SER A C 1
ATOM 661 O O . SER A 1 84 ? -25.563 -0.506 10.146 1.00 57.12 84 SER A O 1
ATOM 663 N N . ARG A 1 85 ? -26.396 -1.085 12.163 1.00 62.88 85 ARG A N 1
ATOM 664 C CA . ARG A 1 85 ? -25.119 -1.131 12.862 1.00 62.88 85 ARG A CA 1
ATOM 665 C C . ARG A 1 85 ? -24.493 -2.399 12.352 1.00 62.88 85 ARG A C 1
ATOM 667 O O . ARG A 1 85 ? -24.823 -3.471 12.849 1.00 62.88 85 ARG A O 1
ATOM 674 N N . GLY A 1 86 ? -23.722 -2.284 11.282 1.00 72.62 86 GLY A N 1
ATOM 675 C CA . GLY A 1 86 ? -23.077 -3.463 10.777 1.00 72.62 86 GLY A CA 1
ATOM 676 C C . GLY A 1 86 ? -22.179 -4.032 11.874 1.00 72.62 86 GLY A C 1
ATOM 677 O O . GLY A 1 86 ? -21.719 -3.333 12.783 1.00 72.62 86 GLY A O 1
ATOM 678 N N . ARG A 1 87 ? -22.074 -5.349 11.863 1.00 88.44 87 ARG A N 1
ATOM 679 C CA . ARG A 1 87 ? -21.434 -6.133 12.901 1.00 88.44 87 ARG A CA 1
ATOM 680 C C . ARG A 1 87 ? -19.917 -6.082 12.713 1.00 88.44 87 ARG A C 1
ATOM 682 O O . ARG A 1 87 ? -19.427 -6.111 11.585 1.00 88.44 87 ARG A O 1
ATOM 689 N N . ALA A 1 88 ? -19.178 -6.071 13.822 1.00 85.88 88 ALA A N 1
ATOM 690 C CA . ALA A 1 88 ? -17.732 -6.283 13.808 1.00 85.88 88 ALA A CA 1
ATOM 691 C C . ALA A 1 88 ? -17.384 -7.680 13.258 1.00 85.88 88 ALA A C 1
ATOM 693 O O . ALA A 1 88 ? -18.138 -8.633 13.463 1.00 85.88 88 ALA A O 1
ATOM 694 N N . THR A 1 89 ? -16.235 -7.827 12.601 1.00 90.25 89 THR A N 1
ATOM 695 C CA . THR A 1 89 ? -15.791 -9.109 12.033 1.00 90.25 89 THR A CA 1
ATOM 696 C C . THR A 1 89 ? -15.585 -10.188 13.096 1.00 90.25 89 THR A C 1
ATOM 698 O O . THR A 1 89 ? -15.016 -9.948 14.165 1.00 90.25 89 THR A O 1
ATOM 701 N N . TYR A 1 90 ? -16.027 -11.411 12.794 1.00 94.50 90 TYR A N 1
ATOM 702 C CA . TYR A 1 90 ? -15.683 -12.592 13.585 1.00 94.50 90 TYR A CA 1
ATOM 703 C C . TYR A 1 90 ? -14.300 -13.145 13.196 1.00 94.50 90 TYR A C 1
ATOM 705 O O . TYR A 1 90 ? -13.813 -12.884 12.100 1.00 94.50 90 TYR A O 1
ATOM 713 N N . PRO A 1 91 ? -13.664 -13.984 14.040 1.00 94.69 91 PRO A N 1
ATOM 714 C CA . PRO A 1 91 ? -12.327 -14.526 13.762 1.00 94.69 91 PRO A CA 1
ATOM 715 C C . PRO A 1 91 ? -12.175 -15.319 12.450 1.00 94.69 91 PRO A C 1
ATOM 717 O O . PRO A 1 91 ? -11.057 -15.497 11.971 1.00 94.69 91 PRO A O 1
ATOM 720 N N . HIS A 1 92 ? -13.276 -15.819 11.883 1.00 95.94 92 HIS A N 1
ATOM 721 C CA . HIS A 1 92 ? -13.311 -16.563 10.617 1.00 95.94 92 HIS A CA 1
ATOM 722 C C . HIS A 1 92 ? -13.690 -15.687 9.410 1.00 95.94 92 HIS A C 1
ATOM 724 O O . HIS A 1 92 ? -13.777 -16.193 8.290 1.00 95.94 92 HIS A O 1
ATOM 730 N N . GLU A 1 93 ? -13.881 -14.385 9.623 1.00 96.69 93 GLU A N 1
ATOM 731 C CA . GLU A 1 93 ? -14.186 -13.383 8.607 1.00 96.69 93 GLU A CA 1
ATOM 732 C C . GLU A 1 93 ? -12.984 -12.462 8.415 1.00 96.69 93 GLU A C 1
ATOM 734 O O . GLU A 1 93 ? -12.181 -12.228 9.319 1.00 96.69 93 GLU A O 1
ATOM 739 N N . CYS A 1 94 ? -12.812 -11.958 7.199 1.00 97.00 94 CYS A N 1
ATOM 740 C CA . CYS A 1 94 ? -11.688 -11.095 6.896 1.00 97.00 94 CYS A CA 1
ATOM 741 C C . CYS A 1 94 ? -11.930 -9.673 7.413 1.00 97.00 94 CYS A C 1
ATOM 743 O O . CYS A 1 94 ? -12.848 -9.016 6.937 1.00 97.00 94 CYS A O 1
ATOM 745 N N . ASP A 1 95 ? -11.023 -9.141 8.233 1.00 94.62 95 ASP A N 1
ATOM 746 C CA . ASP A 1 95 ? -11.083 -7.764 8.761 1.00 94.62 95 ASP A CA 1
ATOM 747 C C . ASP A 1 95 ? -11.070 -6.687 7.655 1.00 94.62 95 ASP A C 1
ATOM 749 O O . ASP A 1 95 ? -11.480 -5.548 7.859 1.00 94.62 95 ASP A O 1
ATOM 753 N N . ILE A 1 96 ? -10.602 -7.041 6.453 1.00 93.50 96 ILE A N 1
ATOM 754 C CA . ILE A 1 96 ? -10.482 -6.121 5.314 1.00 93.50 96 ILE A CA 1
ATOM 755 C C . ILE A 1 96 ? -11.724 -6.142 4.429 1.00 93.50 96 ILE A C 1
ATOM 757 O O . ILE A 1 96 ? -12.165 -5.081 4.001 1.00 93.50 96 ILE A O 1
ATOM 761 N N . CYS A 1 97 ? -12.260 -7.329 4.125 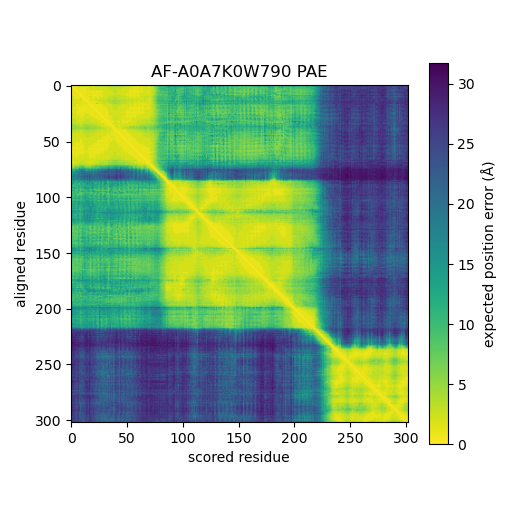1.00 95.06 97 CYS A N 1
ATOM 762 C CA . CYS A 1 97 ? -13.311 -7.493 3.111 1.00 95.06 97 CYS A CA 1
ATOM 763 C C . CYS A 1 97 ? -14.584 -8.204 3.590 1.00 95.06 97 CYS A C 1
ATOM 765 O O . CYS A 1 97 ? -15.523 -8.345 2.815 1.00 95.06 97 CYS A O 1
ATOM 767 N N . GLY A 1 98 ? -14.608 -8.710 4.823 1.00 96.06 98 GLY A N 1
ATOM 768 C CA . GLY A 1 98 ? -15.746 -9.409 5.425 1.00 96.06 98 GLY A CA 1
ATOM 769 C C . GLY A 1 98 ? -15.974 -10.833 4.915 1.00 96.06 98 GLY A C 1
ATOM 770 O O . GLY A 1 98 ? -16.868 -11.513 5.400 1.00 96.06 98 GLY A O 1
ATOM 771 N N . PHE A 1 99 ? -15.186 -11.312 3.949 1.00 97.31 99 PHE A N 1
ATOM 772 C CA . PHE A 1 99 ? -15.338 -12.668 3.420 1.00 97.31 99 PHE A CA 1
ATOM 773 C C . PHE A 1 99 ? -14.778 -13.745 4.359 1.00 97.31 99 PHE A C 1
ATOM 775 O O . PHE A 1 99 ? -13.719 -13.555 4.966 1.00 97.31 99 PHE A O 1
ATOM 782 N N . ALA A 1 100 ? -15.427 -14.909 4.361 1.00 97.00 100 ALA A N 1
ATOM 783 C CA . ALA A 1 100 ? -14.968 -16.156 4.968 1.00 97.00 100 ALA A CA 1
ATOM 784 C C . ALA A 1 100 ? -14.566 -17.189 3.880 1.00 97.00 100 ALA A C 1
ATOM 786 O O . ALA A 1 100 ? -15.106 -17.146 2.767 1.00 97.00 100 ALA A O 1
ATOM 787 N N . PRO A 1 101 ? -13.629 -18.120 4.160 1.00 97.62 101 PRO A N 1
ATOM 788 C CA . PRO A 1 101 ? -12.895 -18.288 5.417 1.00 97.62 101 PRO A CA 1
ATOM 789 C C . PRO A 1 101 ? -11.706 -17.320 5.557 1.00 97.62 101 PRO A C 1
ATOM 791 O O . PRO A 1 101 ? -11.019 -16.992 4.583 1.00 97.62 101 PRO A O 1
ATOM 794 N N . ALA A 1 102 ? -11.431 -16.899 6.791 1.00 97.31 102 ALA A N 1
ATOM 795 C CA . ALA A 1 102 ? -10.259 -16.115 7.163 1.00 97.31 102 ALA A CA 1
ATOM 796 C C . ALA A 1 102 ? -9.413 -16.823 8.227 1.00 97.31 102 ALA A C 1
ATOM 798 O O . ALA A 1 102 ? -9.903 -17.632 9.012 1.00 97.31 102 ALA A O 1
ATOM 799 N N . THR A 1 103 ? -8.121 -16.504 8.241 1.00 97.31 103 THR A N 1
ATOM 800 C CA . THR A 1 103 ? -7.178 -16.962 9.263 1.00 97.31 103 THR A CA 1
ATOM 801 C C . THR A 1 103 ? -6.380 -15.783 9.791 1.00 97.31 103 THR A C 1
ATOM 803 O O . THR A 1 103 ? -6.085 -14.834 9.058 1.00 97.31 103 THR A O 1
ATOM 806 N N . LYS A 1 104 ? -5.975 -15.857 11.059 1.00 97.00 104 LYS A N 1
ATOM 807 C CA . LYS A 1 104 ? -5.066 -14.878 11.650 1.00 97.00 104 LYS A CA 1
ATOM 808 C C . LYS A 1 104 ? -3.717 -14.930 10.933 1.00 97.00 104 LYS A C 1
ATOM 810 O O . LYS A 1 104 ? -3.113 -15.999 10.829 1.00 97.00 104 LYS A O 1
ATOM 815 N N . ILE A 1 105 ? -3.242 -13.779 10.470 1.00 96.12 105 ILE A N 1
ATOM 816 C CA . ILE A 1 105 ? -1.907 -13.617 9.889 1.00 96.12 105 ILE A CA 1
ATOM 817 C C . ILE A 1 105 ? -1.119 -12.551 10.646 1.00 96.12 105 ILE A C 1
ATOM 819 O O . ILE A 1 105 ? -1.692 -11.628 11.228 1.00 96.12 105 ILE A O 1
ATOM 823 N N . SER A 1 106 ? 0.210 -12.679 10.634 1.00 94.62 106 SER A N 1
ATOM 824 C CA . SER A 1 106 ? 1.113 -11.676 11.202 1.00 94.62 106 SER A CA 1
ATOM 825 C C . SER A 1 106 ? 2.184 -11.304 10.186 1.00 94.62 106 SER A C 1
ATOM 827 O O . SER A 1 106 ? 3.119 -12.071 9.955 1.00 94.62 106 SER A O 1
ATOM 829 N N . ALA A 1 107 ? 2.043 -10.146 9.542 1.00 91.81 107 ALA A N 1
ATOM 830 C CA . ALA A 1 107 ? 3.009 -9.667 8.556 1.00 91.81 107 ALA A CA 1
ATOM 831 C C . ALA A 1 107 ? 3.946 -8.633 9.207 1.00 91.81 107 ALA A C 1
ATOM 833 O O . ALA A 1 107 ? 3.516 -7.501 9.458 1.00 91.81 107 ALA A O 1
ATOM 834 N N . PRO A 1 108 ? 5.209 -8.990 9.517 1.00 90.00 108 PRO A N 1
ATOM 835 C CA . PRO A 1 108 ? 6.175 -8.024 10.019 1.00 90.00 108 PRO A CA 1
ATOM 836 C C . PRO A 1 108 ? 6.577 -7.054 8.903 1.00 90.00 108 PRO A C 1
ATOM 838 O O . PRO A 1 108 ? 6.836 -7.468 7.774 1.00 90.00 108 PRO A O 1
ATOM 841 N N . ILE A 1 109 ? 6.670 -5.769 9.239 1.00 90.94 109 ILE A N 1
ATOM 842 C CA . ILE A 1 109 ? 7.276 -4.747 8.383 1.00 90.94 109 ILE A CA 1
ATOM 843 C C . ILE A 1 109 ? 8.557 -4.288 9.050 1.00 90.94 109 ILE A C 1
ATOM 845 O O . ILE A 1 109 ? 8.555 -3.904 10.226 1.00 90.94 109 ILE A O 1
ATOM 849 N N . ILE A 1 110 ? 9.640 -4.279 8.286 1.00 91.06 110 ILE A N 1
ATOM 850 C CA . ILE A 1 110 ? 10.919 -3.764 8.752 1.00 91.06 110 ILE A CA 1
ATOM 851 C C . ILE A 1 110 ? 11.309 -2.612 7.846 1.00 91.06 110 ILE A C 1
ATOM 853 O O . ILE A 1 110 ? 11.553 -2.796 6.656 1.00 91.06 110 ILE A O 1
ATOM 857 N N . THR A 1 111 ? 11.363 -1.414 8.416 1.00 89.88 111 THR A N 1
ATOM 858 C CA . THR A 1 111 ? 11.936 -0.248 7.751 1.00 89.88 111 THR A CA 1
ATOM 859 C C . THR A 1 111 ? 13.237 0.107 8.449 1.00 89.88 111 THR A C 1
ATOM 861 O O . THR A 1 111 ? 13.271 0.282 9.669 1.00 89.88 111 THR A O 1
ATOM 864 N N . SER A 1 112 ? 14.327 0.162 7.685 1.00 89.88 112 SER A N 1
ATOM 865 C CA . SER A 1 112 ? 15.637 0.509 8.214 1.00 89.88 112 SER A CA 1
ATOM 866 C C . SER A 1 112 ? 16.354 1.520 7.328 1.00 89.88 112 SER A C 1
ATOM 868 O O . SER A 1 112 ? 16.259 1.492 6.107 1.00 89.88 112 SER A O 1
ATOM 870 N N . PHE A 1 113 ? 17.064 2.450 7.950 1.00 84.62 113 PHE A N 1
ATOM 871 C CA . PHE A 1 113 ? 17.929 3.378 7.241 1.00 84.62 113 PHE A CA 1
ATOM 872 C C . PHE A 1 113 ? 19.205 3.570 8.046 1.00 84.62 113 PHE A C 1
ATOM 874 O O . PHE A 1 113 ? 19.206 4.318 9.025 1.00 84.62 113 PHE A O 1
ATOM 881 N N . ILE A 1 114 ? 20.262 2.857 7.643 1.00 82.69 114 ILE A N 1
ATOM 882 C CA . ILE A 1 114 ? 21.596 2.818 8.264 1.00 82.69 114 ILE A CA 1
ATOM 883 C C . ILE A 1 114 ? 21.530 2.470 9.768 1.00 82.69 114 ILE A C 1
ATOM 885 O O . ILE A 1 114 ? 21.725 1.314 10.139 1.00 82.69 114 ILE A O 1
ATOM 889 N N . TYR A 1 115 ? 21.202 3.443 10.623 1.00 85.06 115 TYR A N 1
ATOM 890 C CA . TYR A 1 115 ? 21.087 3.300 12.078 1.00 85.06 115 TYR A CA 1
ATOM 891 C C . TYR A 1 115 ? 19.645 3.242 12.595 1.00 85.06 115 TYR A C 1
ATOM 893 O O . TYR A 1 115 ? 19.397 2.697 13.670 1.00 85.06 115 TYR A O 1
ATOM 901 N N . PHE A 1 116 ? 18.671 3.776 11.855 1.00 87.62 116 PHE A N 1
ATOM 902 C CA . PHE A 1 116 ? 17.278 3.753 12.292 1.00 87.62 116 PHE A CA 1
ATOM 903 C C . PHE A 1 116 ? 16.646 2.416 11.929 1.00 87.62 116 PHE A C 1
ATOM 905 O O . PHE A 1 116 ? 16.649 2.022 10.764 1.00 87.62 116 PHE A O 1
ATOM 912 N N . LEU A 1 117 ? 16.084 1.723 12.918 1.00 90.88 117 LEU A N 1
ATOM 913 C CA . LEU A 1 117 ? 15.312 0.500 12.725 1.00 90.88 117 LEU A CA 1
ATOM 914 C C . LEU A 1 117 ? 13.919 0.703 13.312 1.00 90.88 117 LEU A C 1
ATOM 916 O O . LEU A 1 117 ? 13.755 0.858 14.522 1.00 90.88 117 LEU A O 1
ATOM 920 N N . ARG A 1 118 ? 12.900 0.659 12.458 1.00 90.81 118 ARG A N 1
ATOM 921 C CA . ARG A 1 118 ? 11.505 0.658 12.879 1.00 90.81 118 ARG A CA 1
ATOM 922 C C . ARG A 1 118 ? 10.887 -0.688 12.529 1.00 90.81 118 ARG A C 1
ATOM 924 O O . ARG A 1 118 ? 10.797 -1.077 11.367 1.00 90.81 118 ARG A O 1
ATOM 931 N N . ARG A 1 119 ? 10.447 -1.395 13.569 1.00 91.00 119 ARG A N 1
ATOM 932 C CA . ARG A 1 119 ? 9.689 -2.640 13.441 1.00 91.00 119 ARG A CA 1
ATOM 933 C C . ARG A 1 119 ? 8.204 -2.336 13.565 1.00 91.00 119 ARG A C 1
ATOM 935 O O . ARG A 1 119 ? 7.778 -1.662 14.500 1.00 91.00 119 ARG A O 1
ATOM 942 N N . GLY A 1 120 ? 7.429 -2.829 12.614 1.00 89.62 120 GLY A N 1
ATOM 943 C CA . GLY A 1 120 ? 5.975 -2.863 12.666 1.00 89.62 120 GLY A CA 1
ATOM 944 C C . GLY A 1 120 ? 5.480 -4.295 12.501 1.00 89.62 120 GLY A C 1
ATOM 945 O O . GLY A 1 120 ? 6.201 -5.160 12.003 1.00 89.62 120 GLY A O 1
ATOM 946 N N . LYS A 1 121 ? 4.239 -4.544 12.908 1.00 90.69 121 LYS A N 1
ATOM 947 C CA . LYS A 1 121 ? 3.531 -5.788 12.614 1.00 90.69 121 LYS A CA 1
ATOM 948 C C . LYS A 1 121 ? 2.089 -5.467 12.243 1.00 90.69 121 LYS A C 1
ATOM 950 O O . LYS A 1 121 ? 1.474 -4.614 12.880 1.00 90.69 121 LYS A O 1
ATOM 955 N N . TYR A 1 122 ? 1.576 -6.140 11.223 1.00 88.06 122 TYR A N 1
ATOM 956 C CA . TYR A 1 122 ? 0.144 -6.218 10.968 1.00 88.06 122 TYR A CA 1
ATOM 957 C C . TYR A 1 122 ? -0.380 -7.504 11.588 1.00 88.06 122 TYR A C 1
ATOM 959 O O . TYR A 1 122 ? 0.117 -8.573 11.246 1.00 88.06 122 TYR A O 1
ATOM 967 N N . GLU A 1 123 ? -1.356 -7.399 12.484 1.00 93.25 123 GLU A N 1
ATOM 968 C CA . GLU A 1 123 ? -2.072 -8.541 13.054 1.00 93.25 123 GLU A CA 1
ATOM 969 C C . GLU A 1 123 ? -3.548 -8.375 12.718 1.00 93.25 123 GLU A C 1
ATOM 971 O O . GLU A 1 123 ? -4.182 -7.443 13.203 1.00 93.25 123 GLU A O 1
ATOM 976 N N . LEU A 1 124 ? -4.062 -9.238 11.846 1.00 94.00 124 LEU A N 1
ATOM 977 C CA . LEU A 1 124 ? -5.459 -9.217 11.412 1.00 94.00 124 LEU A CA 1
ATOM 978 C C . LEU A 1 124 ? -5.887 -10.600 10.910 1.00 94.00 124 LEU A C 1
ATOM 980 O O . LEU A 1 124 ? -5.044 -11.428 10.537 1.00 94.00 124 LEU A O 1
ATOM 984 N N . ASN A 1 125 ? -7.193 -10.847 10.898 1.00 96.94 125 ASN A N 1
ATOM 985 C CA . ASN A 1 125 ? -7.803 -12.009 10.267 1.00 96.94 125 ASN A CA 1
ATOM 986 C C . ASN A 1 125 ? -7.986 -11.711 8.775 1.00 96.94 125 ASN A C 1
ATOM 988 O O . ASN A 1 125 ? -8.685 -10.777 8.380 1.00 96.94 125 ASN A O 1
ATOM 992 N N . ALA A 1 126 ? -7.317 -12.480 7.919 1.00 97.44 126 ALA A N 1
ATOM 993 C CA . ALA A 1 126 ? -7.333 -12.267 6.479 1.00 97.44 126 ALA A CA 1
ATOM 994 C C . ALA A 1 126 ? -7.874 -13.490 5.745 1.00 97.44 126 ALA A C 1
ATOM 996 O O . ALA A 1 126 ? -7.471 -14.622 6.023 1.00 97.44 126 ALA A O 1
ATOM 997 N N . CYS A 1 127 ? -8.730 -13.260 4.747 1.00 97.75 127 CYS A N 1
ATOM 998 C CA . CYS A 1 127 ? -9.006 -14.274 3.735 1.00 97.75 127 CYS A CA 1
ATOM 999 C C . CYS A 1 127 ? -7.757 -14.510 2.870 1.00 97.75 127 CYS A C 1
ATOM 1001 O O . CYS A 1 127 ? -6.815 -13.707 2.868 1.00 97.75 127 CYS A O 1
ATOM 1003 N N . LYS A 1 128 ? -7.763 -15.588 2.080 1.00 97.62 128 LYS A N 1
ATOM 1004 C CA . LYS A 1 128 ? -6.629 -15.981 1.228 1.00 97.62 128 LYS A CA 1
ATOM 1005 C C . LYS A 1 128 ? -6.121 -14.839 0.347 1.00 97.62 128 LYS A C 1
ATOM 1007 O O . LYS A 1 128 ? -4.934 -14.528 0.363 1.00 97.62 128 LYS A O 1
ATOM 1012 N N . ALA A 1 129 ? -7.018 -14.183 -0.386 1.00 96.81 129 ALA A N 1
ATOM 1013 C CA . ALA A 1 129 ? -6.663 -13.115 -1.316 1.00 96.81 129 ALA A CA 1
ATOM 1014 C C . ALA A 1 129 ? -6.084 -11.882 -0.598 1.00 96.81 129 ALA A C 1
ATOM 1016 O O . ALA A 1 129 ? -4.968 -11.459 -0.903 1.00 96.81 129 ALA A O 1
ATOM 1017 N N . CYS A 1 130 ? -6.783 -11.353 0.412 1.00 96.44 130 CYS A N 1
ATOM 1018 C CA . CYS A 1 130 ? -6.310 -10.190 1.168 1.00 96.44 130 CYS A CA 1
ATOM 1019 C C . CYS A 1 130 ? -5.001 -10.473 1.913 1.00 96.44 130 CYS A C 1
ATOM 1021 O O . CYS A 1 130 ? -4.099 -9.635 1.914 1.00 96.44 130 CYS A O 1
ATOM 1023 N N . GLY A 1 131 ? -4.859 -11.665 2.498 1.00 96.25 131 GLY A N 1
ATOM 1024 C CA . GLY A 1 131 ? -3.648 -12.060 3.207 1.00 96.25 131 GLY A CA 1
ATOM 1025 C C . GLY A 1 131 ? -2.443 -12.188 2.276 1.00 96.25 131 GLY A C 1
ATOM 1026 O O . GLY A 1 131 ? -1.354 -11.708 2.602 1.00 96.25 131 GLY A O 1
ATOM 1027 N N . LEU A 1 132 ? -2.629 -12.764 1.082 1.00 96.12 132 LEU A N 1
ATOM 1028 C CA . LEU A 1 132 ? -1.583 -12.826 0.058 1.00 96.12 132 LEU A CA 1
ATOM 1029 C C . LEU A 1 132 ? -1.202 -11.423 -0.436 1.00 96.12 132 LEU A C 1
ATOM 1031 O O . LEU A 1 132 ? -0.018 -11.134 -0.600 1.00 96.12 132 LEU A O 1
ATOM 1035 N N . ALA A 1 133 ? -2.184 -10.543 -0.642 1.00 94.44 133 ALA A N 1
ATOM 1036 C CA . ALA A 1 133 ? -1.934 -9.169 -1.065 1.00 94.44 133 ALA A CA 1
ATOM 1037 C C . ALA A 1 133 ? -1.120 -8.384 -0.026 1.00 94.44 133 ALA A C 1
ATOM 1039 O O . ALA A 1 133 ? -0.075 -7.814 -0.354 1.00 94.44 133 ALA A O 1
ATOM 1040 N N . MET A 1 134 ? -1.542 -8.426 1.240 1.00 94.00 134 MET A N 1
ATOM 1041 C CA . MET A 1 134 ? -0.857 -7.730 2.328 1.00 94.00 134 MET A CA 1
ATOM 1042 C C . MET A 1 134 ? 0.536 -8.289 2.609 1.00 94.00 134 MET A C 1
ATOM 1044 O O . MET A 1 134 ? 1.480 -7.517 2.763 1.00 94.00 134 MET A O 1
ATOM 1048 N N . SER A 1 135 ? 0.694 -9.614 2.642 1.00 94.88 135 SER A N 1
ATOM 1049 C CA . SER A 1 135 ? 2.002 -10.243 2.867 1.00 94.88 135 SER A CA 1
ATOM 1050 C C . SER A 1 135 ? 2.999 -9.909 1.753 1.00 94.88 135 SER A C 1
ATOM 1052 O O . SER A 1 135 ? 4.149 -9.587 2.052 1.00 94.88 135 SER A O 1
ATOM 1054 N N . ARG A 1 136 ? 2.568 -9.895 0.480 1.00 93.75 136 ARG A N 1
ATOM 1055 C CA . ARG A 1 136 ? 3.416 -9.476 -0.652 1.00 93.75 136 ARG A CA 1
ATOM 1056 C C . ARG A 1 136 ? 3.777 -7.994 -0.589 1.00 93.75 136 ARG A C 1
ATOM 1058 O O . ARG A 1 136 ? 4.931 -7.651 -0.835 1.00 93.75 136 ARG A O 1
ATOM 1065 N N . MET A 1 137 ? 2.830 -7.127 -0.231 1.00 90.94 137 MET A N 1
ATOM 1066 C CA . MET A 1 137 ? 3.097 -5.694 -0.080 1.00 90.94 137 MET A CA 1
ATOM 1067 C C . MET A 1 137 ? 4.074 -5.422 1.076 1.00 90.94 137 MET A C 1
ATOM 1069 O O . MET A 1 137 ? 5.058 -4.712 0.877 1.00 90.94 137 MET A O 1
ATOM 1073 N N . ALA A 1 138 ? 3.866 -6.039 2.245 1.00 92.38 138 ALA A N 1
ATOM 1074 C CA . ALA A 1 138 ? 4.750 -5.904 3.4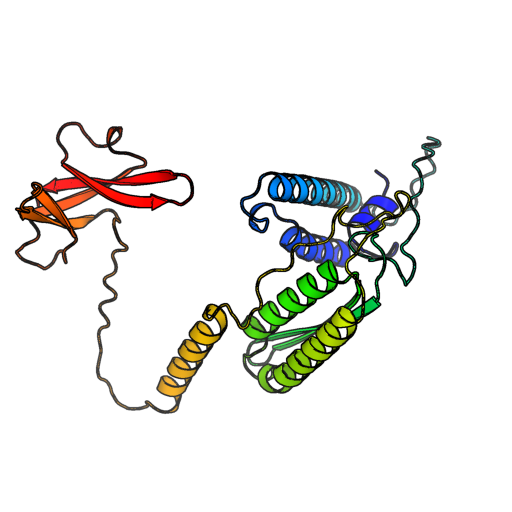06 1.00 92.38 138 ALA A CA 1
ATOM 1075 C C . ALA A 1 138 ? 6.169 -6.425 3.120 1.00 92.38 138 ALA A C 1
ATOM 1077 O O . ALA A 1 138 ? 7.158 -5.794 3.509 1.00 92.38 138 ALA A O 1
ATOM 1078 N N . LEU A 1 139 ? 6.281 -7.543 2.392 1.00 92.69 139 LEU A N 1
ATOM 1079 C CA . LEU A 1 139 ? 7.569 -8.066 1.949 1.00 92.69 139 LEU A CA 1
ATOM 1080 C C . LEU A 1 139 ? 8.250 -7.110 0.963 1.00 92.69 139 LEU A C 1
ATOM 1082 O O . LEU A 1 139 ? 9.427 -6.818 1.139 1.00 92.69 139 LEU A O 1
ATOM 1086 N N . ARG A 1 140 ? 7.528 -6.575 -0.032 1.00 90.56 140 ARG A N 1
ATOM 1087 C CA . ARG A 1 140 ? 8.077 -5.597 -0.988 1.00 90.56 140 ARG A CA 1
ATOM 1088 C C . ARG A 1 140 ? 8.605 -4.352 -0.276 1.00 90.56 140 ARG A C 1
ATOM 1090 O O . ARG A 1 140 ? 9.715 -3.915 -0.567 1.00 90.56 140 ARG A O 1
ATOM 1097 N N . GLU A 1 141 ? 7.856 -3.810 0.683 1.00 89.38 141 GLU A N 1
ATOM 1098 C CA . GLU A 1 141 ? 8.335 -2.684 1.490 1.00 89.38 141 GLU A CA 1
ATOM 1099 C C . GLU A 1 141 ? 9.578 -3.044 2.307 1.00 89.38 141 GLU A C 1
ATOM 1101 O O . GLU A 1 141 ? 10.514 -2.249 2.363 1.00 89.38 141 GLU A O 1
ATOM 1106 N N . THR A 1 142 ? 9.610 -4.239 2.899 1.00 91.12 142 THR A N 1
ATOM 1107 C CA . THR A 1 142 ? 10.753 -4.718 3.688 1.00 91.12 142 THR A CA 1
ATOM 1108 C C . THR A 1 142 ? 11.986 -4.979 2.822 1.00 91.12 142 THR A C 1
ATOM 1110 O O . THR A 1 142 ? 13.095 -4.692 3.252 1.00 91.12 142 THR A O 1
ATOM 1113 N N . LEU A 1 143 ? 11.832 -5.460 1.589 1.00 88.75 143 LEU A N 1
ATOM 1114 C CA . LEU A 1 143 ? 12.958 -5.656 0.671 1.00 88.75 143 LEU A CA 1
ATOM 1115 C C . LEU A 1 143 ? 13.531 -4.320 0.184 1.00 88.75 143 LEU A C 1
ATOM 1117 O O . LEU A 1 143 ? 14.742 -4.175 0.109 1.00 88.75 143 LEU A O 1
ATOM 1121 N N . ILE A 1 144 ? 12.680 -3.324 -0.082 1.00 86.69 144 ILE A N 1
ATOM 1122 C CA . ILE A 1 144 ? 13.124 -2.000 -0.552 1.00 86.69 144 ILE A CA 1
ATOM 1123 C C . ILE A 1 144 ? 13.723 -1.165 0.592 1.00 86.69 144 ILE A C 1
ATOM 1125 O O . ILE A 1 144 ? 14.721 -0.466 0.412 1.00 86.69 144 ILE A O 1
ATOM 1129 N N . LYS A 1 145 ? 13.093 -1.196 1.773 1.00 89.31 145 LYS A N 1
ATOM 1130 C CA . LYS A 1 145 ? 13.420 -0.306 2.900 1.00 89.31 145 LYS A CA 1
ATOM 1131 C C . LYS A 1 145 ? 14.170 -1.006 4.027 1.00 89.31 145 LYS A C 1
ATOM 1133 O O . LYS A 1 145 ? 14.729 -0.325 4.864 1.00 89.31 145 LYS A O 1
ATOM 1138 N N . GLY A 1 146 ? 14.130 -2.326 4.139 1.00 87.56 146 GLY A N 1
ATOM 1139 C CA . GLY A 1 146 ? 14.644 -3.058 5.304 1.00 87.56 146 GLY A CA 1
ATOM 1140 C C . GLY A 1 146 ? 16.073 -3.565 5.150 1.00 87.56 146 GLY A C 1
ATOM 1141 O O . GLY A 1 146 ? 16.661 -3.996 6.128 1.00 87.56 146 GLY A O 1
ATOM 1142 N N . TRP A 1 147 ? 16.644 -3.521 3.953 1.00 83.50 147 TRP A N 1
ATOM 1143 C CA . TRP A 1 147 ? 17.968 -4.078 3.675 1.00 83.50 147 TRP A CA 1
ATOM 1144 C C . TRP A 1 147 ? 19.144 -3.123 3.957 1.00 83.50 147 TRP A C 1
ATOM 1146 O O . TRP A 1 147 ? 20.297 -3.542 3.937 1.00 83.50 147 TRP A O 1
ATOM 1156 N N . TRP A 1 148 ? 18.868 -1.859 4.285 1.00 84.00 148 TRP A N 1
ATOM 1157 C CA . TRP A 1 148 ? 19.897 -0.880 4.637 1.00 84.00 148 TRP A CA 1
ATOM 1158 C C . TRP A 1 148 ? 20.346 -1.032 6.099 1.00 84.00 148 TRP A C 1
ATOM 1160 O O . TRP A 1 148 ? 19.515 -1.065 7.007 1.00 84.00 148 TRP A O 1
ATOM 1170 N N . GLY A 1 149 ? 21.661 -1.053 6.343 1.00 86.75 149 GLY A N 1
ATOM 1171 C CA . GLY A 1 149 ? 22.245 -1.038 7.691 1.00 86.75 149 GLY A CA 1
ATOM 1172 C C . GLY A 1 149 ? 21.859 -2.243 8.558 1.00 86.75 149 GLY A C 1
ATOM 1173 O O . GLY A 1 149 ? 21.910 -3.387 8.109 1.00 86.75 149 GLY A O 1
ATOM 1174 N N . PHE A 1 150 ? 21.449 -1.992 9.808 1.00 88.19 150 PHE A N 1
ATOM 1175 C CA . PHE A 1 150 ? 21.066 -3.052 10.761 1.00 88.19 150 PHE A CA 1
ATOM 1176 C C . PHE A 1 150 ? 19.845 -3.875 10.339 1.00 88.19 150 PHE A C 1
ATOM 1178 O O . PHE A 1 150 ? 19.639 -4.978 10.854 1.00 88.19 150 PHE A O 1
ATOM 1185 N N . GLY A 1 151 ? 19.023 -3.369 9.418 1.00 87.31 151 GLY A N 1
ATOM 1186 C CA . GLY A 1 151 ? 17.858 -4.096 8.936 1.00 87.31 151 GLY A CA 1
ATOM 1187 C C . GLY A 1 151 ? 18.207 -5.427 8.255 1.00 87.31 151 GLY A C 1
ATOM 1188 O O . GLY A 1 151 ? 17.429 -6.376 8.374 1.00 87.31 151 GLY A O 1
ATOM 1189 N N . LEU A 1 152 ? 19.411 -5.558 7.676 1.00 88.50 152 LEU A N 1
ATOM 1190 C CA . LEU A 1 152 ? 19.894 -6.783 7.024 1.00 88.50 152 LEU A CA 1
ATOM 1191 C C . LEU A 1 152 ? 19.862 -8.013 7.950 1.00 88.50 152 LEU A C 1
ATOM 1193 O O . LEU A 1 152 ? 19.562 -9.115 7.497 1.00 88.50 152 LEU A O 1
ATOM 1197 N N . LEU A 1 153 ? 20.063 -7.824 9.259 1.00 90.00 153 LEU A N 1
ATOM 1198 C CA . LEU A 1 153 ? 19.985 -8.902 10.253 1.00 90.00 153 LEU A CA 1
ATOM 1199 C C . LEU A 1 153 ? 18.551 -9.411 10.482 1.00 90.00 153 LEU A C 1
ATOM 1201 O O . LEU A 1 153 ? 18.354 -10.543 10.917 1.00 90.00 153 LEU A O 1
ATOM 1205 N N . PHE A 1 154 ? 17.538 -8.591 10.193 1.00 90.88 154 PHE A N 1
ATOM 1206 C CA . PHE A 1 154 ? 16.134 -8.917 10.460 1.00 90.88 154 PHE A CA 1
ATOM 1207 C C . PHE A 1 154 ? 15.334 -9.279 9.205 1.00 90.88 154 PHE A C 1
ATOM 1209 O O . PHE A 1 154 ? 14.277 -9.908 9.322 1.00 90.88 154 PHE A O 1
ATOM 1216 N N . VAL A 1 155 ? 15.829 -8.937 8.011 1.00 91.00 155 VAL A N 1
ATOM 1217 C CA . VAL A 1 155 ? 15.203 -9.310 6.732 1.00 91.00 155 VAL A CA 1
ATOM 1218 C C . VAL A 1 155 ? 15.000 -10.832 6.600 1.00 91.00 155 VAL A C 1
ATOM 1220 O O . VAL A 1 155 ? 13.883 -11.221 6.253 1.00 91.00 155 VAL A O 1
ATOM 1223 N N . PRO A 1 156 ? 15.960 -11.720 6.950 1.00 91.94 156 PRO A N 1
ATOM 1224 C CA . PRO A 1 156 ? 15.741 -13.169 6.889 1.00 91.94 156 PRO A CA 1
ATOM 1225 C C . PRO A 1 156 ? 14.554 -13.643 7.737 1.00 91.94 156 PRO A C 1
ATOM 1227 O O . PRO A 1 156 ? 13.749 -14.453 7.281 1.00 91.94 156 PRO A O 1
ATOM 1230 N N . HIS A 1 157 ? 14.383 -13.086 8.941 1.00 92.81 157 HIS A N 1
ATOM 1231 C CA . HIS A 1 157 ? 13.234 -13.398 9.794 1.00 92.81 157 HIS A CA 1
ATOM 1232 C C . HIS A 1 157 ? 11.914 -12.894 9.182 1.00 92.81 157 HIS A C 1
ATOM 1234 O O . HIS A 1 157 ? 10.907 -13.600 9.232 1.00 92.81 157 HIS A O 1
ATOM 1240 N N . ALA A 1 158 ? 11.898 -11.706 8.563 1.00 92.50 158 ALA A N 1
ATOM 1241 C CA . ALA A 1 158 ? 10.712 -11.211 7.857 1.00 92.50 158 ALA A CA 1
ATOM 1242 C C . ALA A 1 158 ? 10.337 -12.097 6.654 1.00 92.50 158 ALA A C 1
ATOM 1244 O O . ALA A 1 158 ? 9.159 -12.406 6.469 1.00 92.50 158 ALA A O 1
ATOM 1245 N N . ILE A 1 159 ? 11.328 -12.561 5.885 1.00 93.69 159 ILE A N 1
ATOM 1246 C CA . ILE A 1 159 ? 11.140 -13.507 4.776 1.00 93.69 159 ILE A CA 1
ATOM 1247 C C . ILE A 1 159 ? 10.595 -14.847 5.293 1.00 93.69 159 ILE A C 1
ATOM 1249 O O . ILE A 1 159 ? 9.634 -15.375 4.737 1.00 93.69 159 ILE A O 1
ATOM 1253 N N . TYR A 1 160 ? 11.153 -15.376 6.385 1.00 95.62 160 TYR A N 1
ATOM 1254 C CA . TYR A 1 160 ? 10.662 -16.602 7.019 1.00 95.62 160 TYR A CA 1
ATOM 1255 C C . TYR A 1 160 ? 9.189 -16.474 7.444 1.00 95.62 160 TYR A C 1
ATOM 1257 O O . TYR A 1 160 ? 8.357 -17.301 7.065 1.00 95.62 160 TYR A O 1
ATOM 1265 N N . ARG A 1 161 ? 8.830 -15.387 8.143 1.00 94.75 161 ARG A N 1
ATOM 1266 C CA . ARG A 1 161 ? 7.439 -15.099 8.539 1.00 94.75 161 ARG A CA 1
ATOM 1267 C C . ARG A 1 161 ? 6.507 -14.930 7.343 1.00 94.75 161 ARG A C 1
ATOM 1269 O O . ARG A 1 161 ? 5.358 -15.364 7.398 1.00 94.75 161 ARG A O 1
ATOM 1276 N N . TYR A 1 162 ? 6.983 -14.330 6.254 1.00 94.50 162 TYR A N 1
ATOM 1277 C CA . TYR A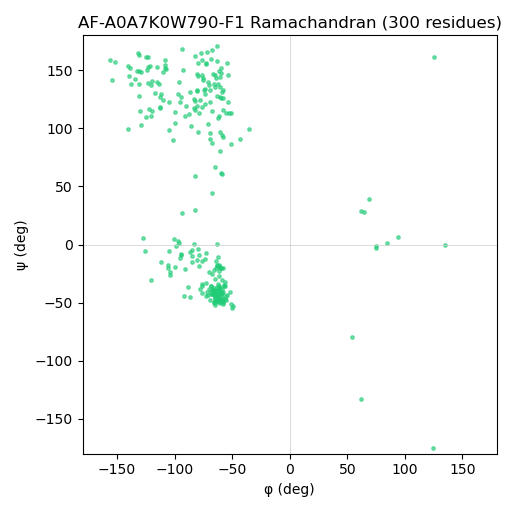 1 162 ? 6.234 -14.285 5.002 1.00 94.50 162 TYR A CA 1
ATOM 1278 C C . TYR A 1 162 ? 5.900 -15.703 4.515 1.00 94.50 162 TYR A C 1
ATOM 1280 O O . TYR A 1 162 ? 4.728 -15.984 4.276 1.00 94.50 162 TYR A O 1
ATOM 1288 N N . TYR A 1 163 ? 6.872 -16.618 4.449 1.00 96.12 163 TYR A N 1
ATOM 1289 C CA . TYR A 1 163 ? 6.617 -18.003 4.038 1.00 96.12 163 TYR A CA 1
ATOM 1290 C C . TYR A 1 163 ? 5.659 -18.748 4.977 1.00 96.12 163 TYR A C 1
ATOM 1292 O O . TYR A 1 163 ? 4.791 -19.475 4.488 1.00 96.12 163 TYR A O 1
ATOM 1300 N N . GLU A 1 164 ? 5.751 -18.540 6.295 1.00 96.38 164 GLU A N 1
ATOM 1301 C CA . GLU A 1 164 ? 4.772 -19.082 7.249 1.00 96.38 164 GLU A CA 1
ATOM 1302 C C . GLU A 1 164 ? 3.349 -18.603 6.931 1.00 96.38 164 GLU A C 1
ATOM 1304 O O . GLU A 1 164 ? 2.432 -19.424 6.848 1.00 96.38 164 GLU A O 1
ATOM 1309 N N . ASN A 1 165 ? 3.166 -17.301 6.680 1.00 95.00 165 ASN A N 1
ATOM 1310 C CA . ASN A 1 165 ? 1.865 -16.742 6.307 1.00 95.00 165 ASN A CA 1
ATOM 1311 C C . ASN A 1 165 ? 1.360 -17.316 4.977 1.00 95.00 165 ASN A C 1
ATOM 1313 O O . ASN A 1 165 ? 0.194 -17.687 4.887 1.00 95.00 165 ASN A O 1
ATOM 1317 N N . ILE A 1 166 ? 2.217 -17.441 3.954 1.00 95.50 166 ILE A N 1
ATOM 1318 C CA . ILE A 1 166 ? 1.838 -18.061 2.673 1.00 95.50 166 ILE A CA 1
ATOM 1319 C C . ILE A 1 166 ? 1.405 -19.515 2.884 1.00 95.50 166 ILE A C 1
ATOM 1321 O O . ILE A 1 166 ? 0.401 -19.940 2.315 1.00 95.50 166 ILE A O 1
ATOM 1325 N N . ARG A 1 167 ? 2.117 -20.276 3.724 1.00 97.06 167 ARG A N 1
ATOM 1326 C CA . ARG A 1 167 ? 1.762 -21.664 4.040 1.00 97.06 167 ARG A CA 1
ATOM 1327 C C . ARG A 1 167 ? 0.439 -21.751 4.799 1.00 97.06 167 ARG A C 1
ATOM 1329 O O . ARG A 1 167 ? -0.360 -22.631 4.496 1.00 97.06 167 ARG A O 1
ATOM 1336 N N . ALA A 1 168 ? 0.194 -20.855 5.755 1.00 95.81 168 ALA A N 1
ATOM 1337 C CA . ALA A 1 168 ? -1.072 -20.781 6.483 1.00 95.81 168 ALA A CA 1
ATOM 1338 C C . ALA A 1 168 ? -2.240 -20.419 5.548 1.00 95.81 168 ALA A C 1
ATOM 1340 O O . ALA A 1 168 ? -3.249 -21.119 5.529 1.00 95.81 168 ALA A O 1
ATOM 1341 N N . LEU A 1 169 ? -2.066 -19.402 4.699 1.00 96.50 169 LEU A N 1
ATOM 1342 C CA . LEU A 1 169 ? -3.053 -18.978 3.699 1.00 96.50 169 LEU A CA 1
ATOM 1343 C C . LEU A 1 169 ? -3.255 -20.019 2.586 1.00 96.50 169 LEU A C 1
ATOM 1345 O O . LEU A 1 169 ? -4.312 -20.079 1.965 1.00 96.50 169 LEU A O 1
ATOM 1349 N N . GLY A 1 170 ? -2.254 -20.856 2.318 1.00 97.00 170 GLY A N 1
ATOM 1350 C CA . GLY A 1 170 ? -2.355 -21.962 1.370 1.00 97.00 170 GLY A CA 1
ATOM 1351 C C . GLY A 1 170 ? -3.352 -23.036 1.807 1.00 97.00 170 GLY A C 1
ATOM 1352 O O . GLY A 1 170 ? -3.966 -23.651 0.939 1.00 97.00 170 GLY A O 1
ATOM 1353 N N . LYS A 1 171 ? -3.539 -23.213 3.125 1.00 97.12 171 LYS A N 1
ATOM 1354 C CA . LYS A 1 171 ? -4.438 -24.216 3.724 1.00 97.12 171 LYS A CA 1
ATOM 1355 C C . LYS A 1 171 ? -5.913 -23.819 3.717 1.00 97.12 171 LYS A C 1
ATOM 1357 O O . LYS A 1 171 ? -6.750 -24.690 3.906 1.00 97.12 171 LYS A O 1
ATOM 1362 N N . ILE A 1 172 ? -6.222 -22.534 3.555 1.00 96.69 172 ILE A N 1
ATOM 1363 C CA . ILE A 1 172 ? -7.605 -22.053 3.482 1.00 96.69 172 ILE A CA 1
ATOM 1364 C C . ILE A 1 172 ? -8.079 -21.997 2.028 1.00 96.69 172 ILE A C 1
ATOM 1366 O O . ILE A 1 172 ? -7.287 -21.763 1.102 1.00 96.69 172 ILE A O 1
ATOM 1370 N N . ASP A 1 173 ? -9.379 -22.185 1.836 1.00 96.94 173 ASP A N 1
ATOM 1371 C CA . ASP A 1 173 ? -10.027 -22.053 0.535 1.00 96.94 173 ASP A CA 1
ATOM 1372 C C . ASP A 1 173 ? -10.118 -20.586 0.089 1.00 96.94 173 ASP A C 1
ATOM 1374 O O . ASP A 1 173 ? -9.867 -19.646 0.852 1.00 96.94 173 ASP A O 1
ATOM 1378 N N . MET A 1 174 ? -10.417 -20.376 -1.194 1.00 95.25 174 MET A N 1
ATOM 1379 C CA . MET A 1 174 ? -10.708 -19.033 -1.701 1.00 95.25 174 MET A CA 1
ATOM 1380 C C . MET A 1 174 ? -11.990 -18.490 -1.040 1.00 95.25 174 MET A C 1
ATOM 1382 O O . MET A 1 174 ? -12.919 -19.264 -0.809 1.00 95.25 174 MET A O 1
ATOM 1386 N N . PRO A 1 175 ? -12.061 -17.178 -0.745 1.00 93.44 175 PRO A N 1
ATOM 1387 C CA . PRO A 1 175 ? -13.241 -16.576 -0.129 1.00 93.44 175 PRO A CA 1
ATOM 1388 C C . PRO A 1 175 ? -14.471 -16.742 -1.028 1.00 93.44 175 PRO A C 1
ATOM 1390 O O . PRO A 1 175 ? -14.427 -16.354 -2.195 1.00 93.44 175 PRO A O 1
ATOM 1393 N N . SER A 1 176 ? -15.557 -17.292 -0.484 1.00 92.69 176 SER A N 1
ATOM 1394 C CA . SER A 1 176 ? -16.790 -17.578 -1.237 1.00 92.69 176 SER A CA 1
ATOM 1395 C C . SER A 1 176 ? -18.019 -16.862 -0.682 1.00 92.69 176 SER A C 1
ATOM 1397 O O . SER A 1 176 ? -18.909 -16.504 -1.449 1.00 92.69 176 SER A O 1
ATOM 1399 N N . PHE A 1 177 ? -18.056 -16.608 0.627 1.00 94.81 177 PHE A N 1
ATOM 1400 C CA . PHE A 1 177 ? -19.206 -16.027 1.313 1.00 94.81 177 PHE A CA 1
ATOM 1401 C C . PHE A 1 177 ? -18.821 -14.748 2.055 1.00 94.81 177 PHE A C 1
ATOM 1403 O O . PHE A 1 177 ? -17.764 -14.690 2.687 1.00 94.81 177 PHE A O 1
ATOM 1410 N N . ARG A 1 178 ? -19.697 -13.742 1.993 1.00 94.31 178 ARG A N 1
ATOM 1411 C CA . ARG A 1 178 ? -19.615 -12.507 2.773 1.00 94.31 178 ARG A CA 1
ATOM 1412 C C . ARG A 1 178 ? -20.966 -12.245 3.419 1.00 94.31 178 ARG A C 1
ATOM 1414 O O . ARG A 1 178 ? -21.975 -12.192 2.722 1.00 94.31 178 ARG A O 1
ATOM 1421 N N . ASP A 1 179 ? -20.947 -12.031 4.726 1.00 92.25 179 ASP A N 1
ATOM 1422 C CA . ASP A 1 179 ? -22.109 -11.563 5.468 1.00 92.25 179 ASP A CA 1
ATOM 1423 C C . ASP A 1 179 ? -22.334 -10.065 5.153 1.00 92.25 179 ASP A C 1
ATOM 1425 O O . ASP A 1 179 ? -21.416 -9.255 5.347 1.00 92.25 179 ASP A O 1
ATOM 1429 N N . PRO A 1 180 ? -23.503 -9.675 4.605 1.00 89.25 180 PRO A N 1
ATOM 1430 C CA . PRO A 1 180 ? -23.793 -8.285 4.253 1.00 89.25 180 PRO A CA 1
ATOM 1431 C C . PRO A 1 180 ? -23.838 -7.357 5.471 1.00 89.25 180 PRO A C 1
ATOM 1433 O O . PRO A 1 180 ? -23.673 -6.147 5.308 1.00 89.25 180 PRO A O 1
ATOM 1436 N N . GLU A 1 181 ? -24.034 -7.897 6.676 1.00 90.44 181 GLU A N 1
ATOM 1437 C CA . GLU A 1 181 ? -24.059 -7.103 7.900 1.00 90.44 181 GLU A CA 1
ATOM 1438 C C . GLU A 1 181 ? -22.659 -6.680 8.350 1.00 90.44 181 GLU A C 1
ATOM 1440 O O . GLU A 1 181 ? -22.538 -5.778 9.172 1.00 90.44 181 GLU A O 1
ATOM 1445 N N . VAL A 1 182 ? -21.586 -7.273 7.822 1.00 90.44 182 VAL A N 1
ATOM 1446 C CA . VAL A 1 182 ? -20.223 -6.968 8.268 1.00 90.44 182 VAL A CA 1
ATOM 1447 C C . VAL A 1 182 ? -19.705 -5.683 7.614 1.00 90.44 182 VAL A C 1
ATOM 1449 O O . VAL A 1 182 ? -19.532 -5.598 6.387 1.00 90.44 182 VAL A O 1
ATOM 1452 N N . VAL A 1 183 ? -19.392 -4.682 8.447 1.00 86.38 183 VAL A N 1
ATOM 1453 C CA . VAL A 1 183 ? -18.732 -3.447 7.998 1.00 86.38 183 VAL A CA 1
ATOM 1454 C C . VAL A 1 183 ? -17.238 -3.694 7.898 1.00 86.38 183 VAL A C 1
ATOM 1456 O O . VAL A 1 183 ? -16.557 -3.924 8.889 1.00 86.38 183 VAL A O 1
ATOM 1459 N N . THR A 1 184 ? -16.709 -3.613 6.683 1.00 89.94 184 THR A N 1
ATOM 1460 C CA . THR A 1 184 ? -15.273 -3.723 6.429 1.00 89.94 184 THR A CA 1
ATOM 1461 C C . THR A 1 184 ? -14.769 -2.593 5.542 1.00 89.94 184 THR A C 1
ATOM 1463 O O . THR A 1 184 ? -15.548 -1.908 4.867 1.00 89.94 184 THR A O 1
ATOM 1466 N N . LEU A 1 185 ? -13.443 -2.412 5.538 1.00 83.50 185 LEU A N 1
ATOM 1467 C CA . LEU A 1 185 ? -12.745 -1.385 4.761 1.00 83.50 185 LEU A CA 1
ATOM 1468 C C . LEU A 1 185 ? -13.061 -1.472 3.262 1.00 83.50 185 LEU A C 1
ATOM 1470 O O . LEU A 1 185 ? -13.345 -0.462 2.619 1.00 83.50 185 LEU A O 1
ATOM 1474 N N . SER A 1 186 ? -13.006 -2.677 2.699 1.00 86.94 186 SER A N 1
ATOM 1475 C CA . SER A 1 186 ? -13.381 -2.950 1.316 1.00 86.94 186 SER A CA 1
ATOM 1476 C C . SER A 1 186 ? -14.592 -3.871 1.268 1.00 86.94 186 SER A C 1
ATOM 1478 O O . SER A 1 186 ? -14.825 -4.674 2.165 1.00 86.94 186 SER A O 1
ATOM 1480 N N . GLN A 1 187 ? -15.381 -3.769 0.201 1.00 88.38 187 GLN A N 1
ATOM 1481 C CA . GLN A 1 187 ? -16.481 -4.706 -0.044 1.00 88.38 187 GLN A CA 1
ATOM 1482 C C . GLN A 1 187 ? -16.029 -5.986 -0.759 1.00 88.38 187 GLN A C 1
ATOM 1484 O O . GLN A 1 187 ? -16.770 -6.964 -0.803 1.00 88.38 187 GLN A O 1
ATOM 1489 N N . TYR A 1 188 ? -14.823 -5.966 -1.329 1.00 91.12 188 TYR A N 1
ATOM 1490 C CA . TYR A 1 188 ? -14.265 -7.024 -2.166 1.00 91.12 188 TYR A CA 1
ATOM 1491 C C . TYR A 1 188 ? -12.838 -7.358 -1.732 1.00 91.12 188 TYR A C 1
ATOM 1493 O O . TYR A 1 188 ? -12.117 -6.464 -1.272 1.00 91.12 188 TYR A O 1
ATOM 1501 N N . PRO A 1 189 ? -12.398 -8.616 -1.894 1.00 93.12 189 PRO A N 1
ATOM 1502 C CA . PRO A 1 189 ? -11.031 -8.999 -1.586 1.00 93.12 189 PRO A CA 1
ATOM 1503 C C . PRO A 1 189 ? -10.024 -8.227 -2.443 1.00 93.12 189 PRO A C 1
ATOM 1505 O O . PRO A 1 189 ? -10.257 -7.958 -3.624 1.00 93.12 189 PRO A O 1
ATOM 1508 N N . PHE A 1 190 ? -8.879 -7.894 -1.848 1.00 91.00 190 PHE A N 1
ATOM 1509 C CA . PHE A 1 190 ? -7.798 -7.233 -2.567 1.00 91.00 190 PHE A CA 1
ATOM 1510 C C . PHE A 1 190 ? -7.216 -8.125 -3.652 1.00 91.00 190 PHE A C 1
ATOM 1512 O O . PHE A 1 190 ? -7.079 -9.343 -3.502 1.00 91.00 190 PHE A O 1
ATOM 1519 N N . ARG A 1 191 ? -6.809 -7.481 -4.745 1.00 88.94 191 ARG A N 1
ATOM 1520 C CA . ARG A 1 191 ? -6.044 -8.147 -5.786 1.00 88.94 191 ARG A CA 1
ATOM 1521 C C . ARG A 1 191 ? -4.663 -8.483 -5.282 1.00 88.94 191 ARG A C 1
ATOM 1523 O O . ARG A 1 191 ? -3.970 -7.653 -4.699 1.00 88.94 191 ARG A O 1
ATOM 1530 N N . VAL A 1 192 ? -4.268 -9.718 -5.545 1.00 92.31 192 VAL A N 1
ATOM 1531 C CA . VAL A 1 192 ? -2.952 -10.194 -5.166 1.00 92.31 192 VAL A CA 1
ATOM 1532 C C . VAL A 1 192 ? -1.950 -9.661 -6.196 1.00 92.31 192 VAL A C 1
ATOM 1534 O O . VAL A 1 192 ? -2.008 -10.090 -7.349 1.00 92.31 192 VAL A O 1
ATOM 1537 N N . PRO A 1 193 ? -1.029 -8.752 -5.818 1.00 88.75 193 PRO A N 1
ATOM 1538 C CA . PRO A 1 193 ? 0.012 -8.296 -6.726 1.00 88.75 193 PRO A CA 1
ATOM 1539 C C . PRO A 1 193 ? 0.910 -9.483 -7.096 1.00 88.75 193 PRO A C 1
ATOM 1541 O O . PRO A 1 193 ? 0.953 -10.468 -6.346 1.00 88.75 193 PRO A O 1
ATOM 1544 N N . PRO A 1 194 ? 1.643 -9.434 -8.218 1.00 89.56 194 PRO A N 1
ATOM 1545 C CA . PRO A 1 194 ? 2.614 -10.471 -8.552 1.00 89.56 194 PRO A CA 1
ATOM 1546 C C . PRO A 1 194 ? 3.619 -10.686 -7.410 1.00 89.56 194 PRO A C 1
ATOM 1548 O O . PRO A 1 194 ? 3.822 -9.839 -6.538 1.00 89.56 194 PRO A O 1
ATOM 1551 N N . SER A 1 195 ? 4.211 -11.880 -7.371 1.00 89.38 195 SER A N 1
ATOM 1552 C CA . SER A 1 195 ? 5.227 -12.197 -6.364 1.00 89.38 195 SER A CA 1
ATOM 1553 C C . SER A 1 195 ? 6.388 -11.201 -6.474 1.00 89.38 195 SER A C 1
ATOM 1555 O O . SER A 1 195 ? 6.890 -11.024 -7.585 1.00 89.38 195 SER A O 1
ATOM 1557 N N . PRO A 1 196 ? 6.874 -10.616 -5.362 1.00 84.81 196 PRO A N 1
ATOM 1558 C CA . PRO A 1 196 ? 8.006 -9.688 -5.401 1.00 84.81 196 PRO A CA 1
ATOM 1559 C C . PRO A 1 196 ? 9.288 -10.343 -5.930 1.00 84.81 196 PRO A C 1
ATOM 1561 O O . PRO A 1 196 ? 10.184 -9.646 -6.378 1.00 84.81 196 PRO A O 1
ATOM 1564 N N . PHE A 1 197 ? 9.365 -11.677 -5.929 1.00 84.69 197 PHE A N 1
ATOM 1565 C CA . PHE A 1 197 ? 10.485 -12.429 -6.499 1.00 84.69 197 PHE A CA 1
ATOM 1566 C C . PHE A 1 197 ? 10.421 -12.586 -8.025 1.00 84.69 197 PHE A C 1
ATOM 1568 O O . PHE A 1 197 ? 11.398 -13.016 -8.627 1.00 84.69 197 PHE A O 1
ATOM 1575 N N . LYS A 1 198 ? 9.277 -12.284 -8.657 1.00 87.12 198 LYS A N 1
ATOM 1576 C CA . LYS A 1 198 ? 9.139 -12.292 -10.123 1.00 87.12 198 LYS A CA 1
ATOM 1577 C C . LYS A 1 198 ? 9.453 -10.933 -10.750 1.00 87.12 198 LYS A C 1
ATOM 1579 O O . LYS A 1 198 ? 9.756 -10.882 -11.934 1.00 87.12 198 LYS A O 1
ATOM 1584 N N . GLU A 1 199 ? 9.382 -9.851 -9.977 1.00 83.88 199 GLU A N 1
ATOM 1585 C CA . GLU A 1 199 ? 9.793 -8.519 -10.418 1.00 83.88 199 GLU A CA 1
ATOM 1586 C C . GLU A 1 199 ? 11.276 -8.331 -10.058 1.00 83.88 199 GLU A C 1
ATOM 1588 O O . GLU A 1 199 ? 11.599 -8.239 -8.875 1.00 83.88 199 GLU A O 1
ATOM 1593 N N . PRO A 1 200 ? 12.209 -8.275 -11.027 1.00 76.12 200 PRO A N 1
ATOM 1594 C CA . PRO A 1 200 ? 13.636 -8.186 -10.720 1.00 76.12 200 PRO A CA 1
ATOM 1595 C C . PRO A 1 200 ? 14.046 -6.796 -10.215 1.00 76.12 200 PRO A C 1
ATOM 1597 O O . PRO A 1 200 ? 15.132 -6.643 -9.671 1.00 76.12 200 PRO A O 1
ATOM 1600 N N . VAL A 1 201 ? 13.183 -5.784 -10.352 1.00 81.69 201 VAL A N 1
ATOM 1601 C CA . VAL A 1 201 ? 13.470 -4.377 -10.024 1.00 81.69 201 VAL A CA 1
ATOM 1602 C C . VAL A 1 201 ? 14.074 -4.181 -8.624 1.00 81.69 201 VAL A C 1
ATOM 1604 O O . VAL A 1 201 ? 15.154 -3.597 -8.544 1.00 81.69 201 VAL A O 1
ATOM 1607 N N . PRO A 1 202 ? 13.468 -4.661 -7.518 1.00 74.31 202 PRO A N 1
ATOM 1608 C CA . PRO A 1 202 ? 14.059 -4.503 -6.190 1.00 74.31 202 PRO A CA 1
ATOM 1609 C C . PRO A 1 202 ? 15.410 -5.213 -6.047 1.00 74.31 202 PRO A C 1
ATOM 1611 O O . PRO A 1 202 ? 16.282 -4.684 -5.365 1.00 74.31 202 PRO A O 1
ATOM 1614 N N . LEU A 1 203 ? 15.619 -6.360 -6.703 1.00 76.06 203 LEU A N 1
ATOM 1615 C CA . LEU A 1 203 ? 16.903 -7.072 -6.674 1.00 76.06 203 LEU A CA 1
ATOM 1616 C C . LEU A 1 203 ? 17.978 -6.343 -7.489 1.00 76.06 203 LEU A C 1
ATOM 1618 O O . LEU A 1 203 ? 19.108 -6.232 -7.028 1.00 76.06 203 LEU A O 1
ATOM 1622 N N . ILE A 1 204 ? 17.626 -5.802 -8.658 1.00 83.69 204 ILE A N 1
ATOM 1623 C CA . ILE A 1 204 ? 18.538 -5.035 -9.517 1.00 83.69 204 ILE A CA 1
ATOM 1624 C C . ILE A 1 204 ? 18.948 -3.736 -8.825 1.00 83.69 204 ILE A C 1
ATOM 1626 O O . ILE A 1 204 ? 20.139 -3.469 -8.696 1.00 83.69 204 ILE A O 1
ATOM 1630 N N . ALA A 1 205 ? 17.983 -2.957 -8.321 1.00 81.00 205 ALA A N 1
ATOM 1631 C CA . ALA A 1 205 ? 18.271 -1.742 -7.557 1.00 81.00 205 ALA A CA 1
ATOM 1632 C C . ALA A 1 205 ? 19.174 -2.052 -6.355 1.00 81.00 205 ALA A C 1
ATOM 1634 O O . ALA A 1 205 ? 20.069 -1.274 -6.019 1.00 81.00 205 ALA A O 1
ATOM 1635 N N . SER A 1 206 ? 18.971 -3.229 -5.758 1.00 75.00 206 SER A N 1
ATOM 1636 C CA . SER A 1 206 ? 19.774 -3.685 -4.641 1.00 75.00 206 SER A CA 1
ATOM 1637 C C . SER A 1 206 ? 21.213 -4.033 -5.030 1.00 75.00 206 SER A C 1
ATOM 1639 O O . SER A 1 206 ? 22.178 -3.581 -4.414 1.00 75.00 206 SER A O 1
ATOM 1641 N N . ALA A 1 207 ? 21.373 -4.801 -6.103 1.00 82.75 207 ALA A N 1
ATOM 1642 C CA . ALA A 1 207 ? 22.679 -5.138 -6.646 1.00 82.75 207 ALA A CA 1
ATOM 1643 C C . ALA A 1 207 ? 23.458 -3.875 -7.048 1.00 82.75 207 ALA A C 1
ATOM 1645 O O . ALA A 1 207 ? 24.632 -3.756 -6.715 1.00 82.75 207 ALA A O 1
ATOM 1646 N N . ILE A 1 208 ? 22.804 -2.899 -7.688 1.00 87.56 208 ILE A N 1
ATOM 1647 C CA . ILE A 1 208 ? 23.429 -1.629 -8.087 1.00 87.56 208 ILE A CA 1
ATOM 1648 C C . ILE A 1 208 ? 23.946 -0.864 -6.865 1.00 87.56 208 ILE A C 1
ATOM 1650 O O . ILE A 1 208 ? 25.108 -0.463 -6.843 1.00 87.56 208 ILE A O 1
ATOM 1654 N N . ALA A 1 209 ? 23.121 -0.687 -5.830 1.00 83.25 209 ALA A N 1
ATOM 1655 C CA . ALA A 1 209 ? 23.543 0.059 -4.648 1.00 83.25 209 ALA A CA 1
ATOM 1656 C C . ALA A 1 209 ? 24.677 -0.640 -3.878 1.00 83.25 209 ALA A C 1
ATOM 1658 O O . ALA A 1 209 ? 25.602 0.036 -3.426 1.00 83.25 209 ALA A O 1
ATOM 1659 N N . LEU A 1 210 ? 24.669 -1.976 -3.781 1.00 83.62 210 LEU A N 1
ATOM 1660 C CA . LEU A 1 210 ? 25.789 -2.723 -3.194 1.00 83.62 210 LEU A CA 1
ATOM 1661 C C . LEU A 1 210 ? 27.066 -2.599 -4.027 1.00 83.62 210 LEU A C 1
ATOM 1663 O O . LEU A 1 210 ? 28.139 -2.446 -3.450 1.00 83.62 210 LEU A O 1
ATOM 1667 N N . THR A 1 211 ? 26.961 -2.611 -5.356 1.00 86.06 211 THR A N 1
ATOM 1668 C CA . THR A 1 211 ? 28.113 -2.414 -6.246 1.00 86.06 211 THR A CA 1
ATOM 1669 C C . THR A 1 211 ? 28.706 -1.015 -6.093 1.00 86.06 211 THR A C 1
ATOM 1671 O O . THR A 1 211 ? 29.923 -0.890 -6.008 1.00 86.06 211 THR A O 1
ATOM 1674 N N . ILE A 1 212 ? 27.877 0.030 -5.969 1.00 85.69 212 ILE A N 1
ATOM 1675 C CA . ILE A 1 212 ? 28.346 1.406 -5.719 1.00 85.69 212 ILE A CA 1
ATOM 1676 C C . ILE A 1 212 ? 29.058 1.500 -4.364 1.00 85.69 212 ILE A C 1
ATOM 1678 O O . ILE A 1 212 ? 30.167 2.021 -4.285 1.00 85.69 212 ILE A O 1
ATOM 1682 N N . VAL A 1 213 ? 28.457 0.965 -3.297 1.00 84.06 213 VAL A N 1
ATOM 1683 C CA . VAL A 1 213 ? 29.068 0.984 -1.956 1.00 84.06 213 VAL A CA 1
ATOM 1684 C C . VAL A 1 213 ? 30.362 0.166 -1.931 1.00 84.06 213 VAL A C 1
ATOM 1686 O O . VAL A 1 213 ? 31.358 0.618 -1.371 1.00 84.06 213 VAL A O 1
ATOM 1689 N N . GLY A 1 214 ? 30.382 -1.001 -2.577 1.00 85.38 214 GLY A N 1
ATOM 1690 C CA . GLY A 1 214 ? 31.577 -1.829 -2.719 1.00 85.38 214 GLY A CA 1
ATOM 1691 C C . GLY A 1 214 ? 32.685 -1.122 -3.500 1.00 85.38 214 GLY A C 1
ATOM 1692 O O . GLY A 1 214 ? 33.831 -1.127 -3.062 1.00 85.38 214 GLY A O 1
ATOM 1693 N N . ALA A 1 215 ? 32.348 -0.442 -4.598 1.00 86.06 215 ALA A N 1
ATOM 1694 C CA . ALA A 1 215 ? 33.300 0.352 -5.369 1.00 86.06 215 ALA A CA 1
ATOM 1695 C C . ALA A 1 215 ? 33.875 1.522 -4.553 1.00 86.06 215 ALA A C 1
ATOM 1697 O O . ALA A 1 215 ? 35.061 1.805 -4.662 1.00 86.06 215 ALA A O 1
ATOM 1698 N N . ILE A 1 216 ? 33.085 2.164 -3.688 1.00 85.31 216 ILE A N 1
ATOM 1699 C CA . ILE A 1 216 ? 33.582 3.237 -2.810 1.00 85.31 216 ILE A CA 1
ATOM 1700 C C . ILE A 1 216 ? 34.491 2.680 -1.704 1.00 85.31 216 ILE A C 1
ATOM 1702 O O . ILE A 1 216 ? 35.534 3.263 -1.418 1.00 85.31 216 ILE A O 1
ATOM 1706 N N . LEU A 1 217 ? 34.111 1.563 -1.074 1.00 84.69 217 LEU A N 1
ATOM 1707 C CA . LEU A 1 217 ? 34.854 0.992 0.056 1.00 84.69 217 LEU A CA 1
ATOM 1708 C C . LEU A 1 217 ? 36.140 0.268 -0.366 1.00 84.69 217 LEU A C 1
ATOM 1710 O O . LEU A 1 217 ? 37.126 0.314 0.364 1.00 84.69 217 LEU A O 1
ATOM 1714 N N . PHE A 1 218 ? 36.131 -0.401 -1.522 1.00 87.06 218 PHE A N 1
ATOM 1715 C CA . PHE A 1 218 ? 37.245 -1.231 -1.994 1.00 87.06 218 PHE A CA 1
ATOM 1716 C C . PHE A 1 218 ? 37.956 -0.664 -3.230 1.00 87.06 218 PHE A C 1
ATOM 1718 O O . PHE A 1 218 ? 39.066 -1.088 -3.534 1.00 87.06 218 PHE A O 1
ATOM 1725 N N . GLY A 1 219 ? 37.359 0.301 -3.933 1.00 69.69 219 GLY A N 1
ATOM 1726 C CA . GLY A 1 219 ? 37.925 0.950 -5.124 1.00 69.69 219 GLY A CA 1
ATOM 1727 C C . GLY A 1 219 ? 38.689 2.243 -4.831 1.00 69.69 219 GLY A C 1
ATOM 1728 O O . GLY A 1 219 ? 38.774 3.118 -5.693 1.00 69.69 219 GLY A O 1
ATOM 1729 N N . GLY A 1 220 ? 39.247 2.391 -3.628 1.00 61.59 220 GLY A N 1
ATOM 1730 C CA . GLY A 1 220 ? 40.131 3.506 -3.304 1.00 61.59 220 GLY A CA 1
ATOM 1731 C C . GLY A 1 220 ? 41.391 3.493 -4.176 1.00 61.59 220 GLY A C 1
ATOM 1732 O O . GLY A 1 220 ? 42.271 2.663 -3.970 1.00 61.59 220 GLY A O 1
ATOM 1733 N N . GLY A 1 221 ? 41.494 4.438 -5.117 1.00 52.47 221 GLY A N 1
ATOM 1734 C CA . GLY A 1 221 ? 42.784 4.858 -5.683 1.00 52.47 221 GLY A CA 1
ATOM 1735 C C . GLY A 1 221 ? 42.887 5.011 -7.201 1.00 52.47 221 GLY A C 1
ATOM 1736 O O . GLY A 1 221 ? 43.951 5.388 -7.681 1.00 52.47 221 GLY A O 1
ATOM 1737 N N . GLY A 1 222 ? 41.832 4.756 -7.976 1.00 53.16 222 GLY A N 1
ATOM 1738 C CA . GLY A 1 222 ? 41.853 4.993 -9.420 1.00 53.16 222 GLY A CA 1
ATOM 1739 C C . GLY A 1 222 ? 41.143 6.286 -9.792 1.00 53.16 222 GLY A C 1
ATOM 1740 O O . GLY A 1 222 ? 39.955 6.247 -10.090 1.00 53.16 222 GLY A O 1
ATOM 1741 N N . SER A 1 223 ? 41.855 7.414 -9.833 1.00 50.00 223 SER A N 1
ATOM 1742 C CA . SER A 1 223 ? 41.392 8.685 -10.425 1.00 50.00 223 SER A CA 1
ATOM 1743 C C . SER A 1 223 ? 41.228 8.594 -11.953 1.00 50.00 223 SER A C 1
ATOM 1745 O O . SER A 1 223 ? 41.669 9.469 -12.693 1.00 50.00 223 SER A O 1
ATOM 1747 N N . GLY A 1 224 ? 40.625 7.516 -12.452 1.00 51.97 224 GLY A N 1
ATOM 1748 C CA . GLY A 1 224 ? 40.112 7.453 -13.804 1.00 51.97 224 GLY A CA 1
ATOM 1749 C C . GLY A 1 224 ? 38.776 8.165 -13.795 1.00 51.97 224 GLY A C 1
ATOM 1750 O O . GLY A 1 224 ? 37.767 7.574 -13.420 1.00 51.97 224 GLY A O 1
ATOM 1751 N N . SER A 1 225 ? 38.770 9.440 -14.173 1.00 45.94 225 SER A N 1
ATOM 1752 C CA . SER A 1 225 ? 37.553 10.136 -14.562 1.00 45.94 225 SER A CA 1
ATOM 1753 C C . SER A 1 225 ? 36.959 9.414 -15.773 1.00 45.94 225 SER A C 1
ATOM 1755 O O . SER A 1 225 ? 37.138 9.828 -16.915 1.00 45.94 225 SER A O 1
ATOM 1757 N N . THR A 1 226 ? 36.244 8.314 -15.551 1.00 44.50 226 THR A N 1
ATOM 1758 C CA . THR A 1 226 ? 35.168 7.946 -16.455 1.00 44.50 226 THR A CA 1
ATOM 1759 C C . THR A 1 226 ? 34.126 9.027 -16.257 1.00 44.50 226 THR A C 1
ATOM 1761 O O . THR A 1 226 ? 33.249 8.930 -15.396 1.00 44.50 226 THR A O 1
ATOM 1764 N N . THR A 1 227 ? 34.275 10.105 -17.022 1.00 40.16 227 THR A N 1
ATOM 1765 C CA . THR A 1 227 ? 33.155 10.873 -17.534 1.00 40.16 227 THR A CA 1
ATOM 1766 C C . THR A 1 227 ? 32.247 9.839 -18.180 1.00 40.16 227 THR A C 1
ATOM 1768 O O . THR A 1 227 ? 32.347 9.526 -19.361 1.00 40.16 227 THR A O 1
ATOM 1771 N N . TYR A 1 228 ? 31.372 9.244 -17.375 1.00 42.59 228 TYR A N 1
ATOM 1772 C CA . TYR A 1 228 ? 30.086 8.854 -17.888 1.00 42.59 228 TYR A CA 1
ATOM 1773 C C . TYR A 1 228 ? 29.507 10.180 -18.368 1.00 42.59 228 TYR A C 1
ATOM 1775 O O . TYR A 1 228 ? 28.984 10.960 -17.567 1.00 42.59 228 TYR A O 1
ATOM 1783 N N . SER A 1 229 ? 29.684 10.485 -19.659 1.00 39.75 229 SER A N 1
ATOM 1784 C CA . SER A 1 229 ? 28.695 11.291 -20.341 1.00 39.75 229 SER A CA 1
ATOM 1785 C C . SER A 1 229 ? 27.426 10.477 -20.165 1.00 39.75 229 SER A C 1
ATOM 1787 O O . SER A 1 229 ? 27.157 9.494 -20.842 1.00 39.75 229 SER A O 1
ATOM 1789 N N . THR A 1 230 ? 26.693 10.796 -19.106 1.00 42.66 230 THR A N 1
ATOM 1790 C CA . THR A 1 230 ? 25.263 10.593 -19.148 1.00 42.66 230 THR A CA 1
ATOM 1791 C C . THR A 1 230 ? 24.865 11.379 -20.392 1.00 42.66 230 THR A C 1
ATOM 1793 O O . THR A 1 230 ? 25.120 12.586 -20.411 1.00 42.66 230 THR A O 1
ATOM 1796 N N . PRO A 1 231 ? 24.399 10.740 -21.483 1.00 45.19 231 PRO A N 1
ATOM 1797 C CA . PRO A 1 231 ? 23.809 11.493 -22.574 1.00 45.19 231 PRO A CA 1
ATOM 1798 C C . PRO A 1 231 ? 22.616 12.205 -21.937 1.00 45.19 231 PRO A C 1
ATOM 1800 O O . PRO A 1 231 ? 21.587 11.602 -21.650 1.00 45.19 231 PRO A O 1
ATOM 1803 N N . SER A 1 232 ? 22.820 13.460 -21.546 1.00 45.16 232 SER A N 1
ATOM 1804 C CA . SER A 1 232 ? 21.951 14.209 -20.639 1.00 45.16 232 SER A CA 1
ATOM 1805 C C . SER A 1 232 ? 20.754 14.805 -21.365 1.00 45.16 232 SER A C 1
ATOM 1807 O O . SER A 1 232 ? 20.230 15.840 -20.968 1.00 45.16 232 SER A O 1
ATOM 1809 N N . LYS A 1 233 ? 20.315 14.143 -22.432 1.00 48.88 233 LYS A N 1
ATOM 1810 C CA . LYS A 1 233 ? 19.063 14.445 -23.100 1.00 48.88 233 LYS A CA 1
ATOM 1811 C C . LYS A 1 233 ? 18.272 13.160 -23.145 1.00 48.88 233 LYS A C 1
ATOM 1813 O O . LYS A 1 233 ? 18.655 12.202 -23.820 1.00 48.88 233 LYS A O 1
ATOM 1818 N N . TYR A 1 234 ? 17.201 13.125 -22.364 1.00 57.06 234 TYR A N 1
ATOM 1819 C CA . TYR A 1 234 ? 16.230 12.052 -22.483 1.00 57.06 234 TYR A CA 1
ATOM 1820 C C . TYR A 1 234 ? 15.669 12.055 -23.908 1.00 57.06 234 TYR A C 1
ATOM 1822 O O . TYR A 1 234 ? 15.641 13.082 -24.595 1.00 57.06 234 TYR A O 1
ATOM 1830 N N . PHE A 1 235 ? 15.255 10.874 -24.363 1.00 61.25 235 PHE A N 1
ATOM 1831 C CA . PHE A 1 235 ? 14.690 10.681 -25.692 1.00 61.25 235 PHE A CA 1
ATOM 1832 C C . PHE A 1 235 ? 13.564 11.707 -25.930 1.00 61.25 235 PHE A C 1
ATOM 1834 O O . PHE A 1 235 ? 12.543 11.680 -25.247 1.00 61.25 235 PHE A O 1
ATOM 1841 N N . GLY A 1 236 ? 13.797 12.632 -26.866 1.00 69.56 236 GLY A N 1
ATOM 1842 C CA . GLY A 1 236 ? 12.872 13.688 -27.280 1.00 69.56 236 GLY A CA 1
ATOM 1843 C C . GLY A 1 236 ? 12.602 14.793 -26.266 1.00 69.56 236 GLY A C 1
ATOM 1844 O O . GLY A 1 236 ? 11.474 15.257 -26.185 1.00 69.56 236 GLY A O 1
ATOM 1845 N N . GLU A 1 237 ? 13.609 15.247 -25.522 1.00 87.38 237 GLU A N 1
ATOM 1846 C CA . GLU A 1 237 ? 13.586 16.583 -24.911 1.00 87.38 237 GLU A CA 1
ATOM 1847 C C . GLU A 1 237 ? 13.870 17.688 -25.946 1.00 87.38 237 GLU A C 1
ATOM 1849 O O . GLU A 1 237 ? 14.472 17.440 -26.993 1.00 87.38 237 GLU A O 1
ATOM 1854 N N . ILE A 1 238 ? 13.459 18.926 -25.640 1.00 92.50 238 ILE A N 1
ATOM 1855 C CA . ILE A 1 238 ? 13.759 20.101 -26.470 1.00 92.50 238 ILE A CA 1
ATOM 1856 C C . ILE A 1 238 ? 15.280 20.250 -26.605 1.00 92.50 238 ILE A C 1
ATOM 1858 O O . ILE A 1 238 ? 16.016 20.336 -25.620 1.00 92.50 238 ILE A O 1
ATOM 1862 N N . GLY A 1 239 ? 15.752 20.323 -27.845 1.00 92.19 239 GLY A N 1
ATOM 1863 C CA . GLY A 1 239 ? 17.155 20.472 -28.193 1.00 92.19 239 GLY A CA 1
ATOM 1864 C C . GLY A 1 239 ? 17.898 19.165 -28.465 1.00 92.19 239 GLY A C 1
ATOM 1865 O O . GLY A 1 239 ? 19.115 19.225 -28.640 1.00 92.19 239 GLY A O 1
ATOM 1866 N N . SER A 1 240 ? 17.226 18.014 -28.502 1.00 93.19 240 SER A N 1
ATOM 1867 C CA . SER A 1 240 ? 17.778 16.766 -29.053 1.00 93.19 240 SER A CA 1
ATOM 1868 C C . SER A 1 240 ? 17.990 16.870 -30.565 1.00 93.19 240 SER A C 1
ATOM 1870 O O . SER A 1 240 ? 17.212 17.559 -31.234 1.00 93.19 240 SER A O 1
ATOM 1872 N N . CYS A 1 241 ? 19.027 16.204 -31.080 1.00 95.12 241 CYS A N 1
ATOM 1873 C CA . CYS A 1 241 ? 19.442 16.270 -32.481 1.00 95.12 241 CYS A CA 1
ATOM 1874 C C . CYS A 1 241 ? 19.109 14.985 -33.248 1.00 95.12 241 CYS A C 1
ATOM 1876 O O . CYS A 1 241 ? 19.033 13.899 -32.667 1.00 95.12 241 CYS A O 1
ATOM 1878 N N . TYR A 1 242 ? 18.878 15.127 -34.550 1.00 95.62 242 TYR A N 1
ATOM 1879 C CA . TYR A 1 242 ? 18.442 14.052 -35.429 1.00 95.62 242 TYR A CA 1
ATOM 1880 C C . TYR A 1 242 ? 19.134 14.132 -36.796 1.00 95.62 242 TYR A C 1
ATOM 1882 O O . TYR A 1 242 ? 19.514 15.210 -37.251 1.00 95.62 242 TYR A O 1
ATOM 1890 N N . GLU A 1 243 ? 19.246 12.981 -37.447 1.00 96.81 243 GLU A N 1
ATOM 1891 C CA . GLU A 1 243 ? 19.735 12.785 -38.812 1.00 96.81 243 GLU A CA 1
ATOM 1892 C C . GLU A 1 243 ? 18.588 12.254 -39.688 1.00 96.81 243 GLU A C 1
ATOM 1894 O O . GLU A 1 243 ? 17.795 11.412 -39.248 1.00 96.81 243 GLU A O 1
ATOM 1899 N N . GLN A 1 244 ? 18.493 12.735 -40.930 1.00 96.25 244 GLN A N 1
ATOM 1900 C CA . GLN A 1 244 ? 17.628 12.135 -41.949 1.00 96.25 244 GLN A CA 1
ATOM 1901 C C . GLN A 1 244 ? 18.381 11.024 -42.683 1.00 96.25 244 GLN A C 1
ATOM 1903 O O . GLN A 1 244 ? 19.304 11.283 -43.451 1.00 96.25 244 GLN A O 1
ATOM 1908 N N . VAL A 1 245 ? 17.951 9.781 -42.482 1.00 96.19 245 VAL A N 1
ATOM 1909 C CA . VAL A 1 245 ? 18.524 8.605 -43.136 1.00 96.19 245 VAL A CA 1
ATOM 1910 C C . VAL A 1 245 ? 17.570 8.136 -44.231 1.00 96.19 245 VAL A C 1
ATOM 1912 O O . VAL A 1 245 ? 16.406 7.819 -43.969 1.00 96.19 245 VAL A O 1
ATOM 1915 N N . ALA A 1 246 ? 18.055 8.062 -45.470 1.00 94.38 246 ALA A N 1
ATOM 1916 C CA . ALA A 1 246 ? 17.291 7.487 -46.571 1.00 94.38 246 ALA A CA 1
ATOM 1917 C C . ALA A 1 246 ? 17.112 5.973 -46.345 1.00 94.38 246 ALA A C 1
ATOM 1919 O O . ALA A 1 246 ? 18.083 5.215 -46.352 1.00 94.38 246 ALA A O 1
ATOM 1920 N N . SER A 1 247 ? 15.871 5.526 -46.140 1.00 92.19 247 SER A N 1
ATOM 1921 C CA . SER A 1 247 ? 15.505 4.110 -46.036 1.00 92.19 247 SER A CA 1
ATOM 1922 C C . SER A 1 247 ? 14.740 3.668 -47.284 1.00 92.19 247 SER A C 1
ATOM 1924 O O . SER A 1 247 ? 14.126 4.477 -47.977 1.00 92.19 247 SER A O 1
ATOM 1926 N N . ALA A 1 248 ? 14.721 2.362 -47.559 1.00 92.00 248 ALA A N 1
ATOM 1927 C CA . ALA A 1 248 ? 13.931 1.787 -48.653 1.00 92.00 248 ALA A CA 1
ATOM 1928 C C . ALA A 1 248 ? 12.416 2.059 -48.515 1.00 92.00 248 ALA A C 1
ATOM 1930 O O . ALA A 1 248 ? 11.681 1.985 -49.495 1.00 92.00 248 ALA A O 1
ATOM 1931 N N . GLU A 1 249 ? 11.962 2.385 -47.302 1.00 91.50 249 GLU A N 1
ATOM 1932 C CA . GLU A 1 249 ? 10.570 2.701 -46.957 1.00 91.50 249 GLU A CA 1
ATOM 1933 C C . GLU A 1 249 ? 10.272 4.217 -46.945 1.00 91.50 249 GLU A C 1
ATOM 1935 O O . GLU A 1 249 ? 9.147 4.612 -46.650 1.00 91.50 249 GLU A O 1
ATOM 1940 N N . GLY A 1 250 ? 11.261 5.065 -47.259 1.00 90.62 250 GLY A N 1
ATOM 1941 C CA . GLY A 1 250 ? 11.163 6.528 -47.209 1.00 90.62 250 GLY A CA 1
ATOM 1942 C C . GLY A 1 250 ? 12.235 7.179 -46.329 1.00 90.62 250 GLY A C 1
ATOM 1943 O O . GLY A 1 250 ? 13.139 6.517 -45.818 1.00 90.62 250 GLY A O 1
ATOM 1944 N N . GLU A 1 251 ? 12.151 8.496 -46.154 1.00 91.06 251 GLU A N 1
ATOM 1945 C CA . GLU A 1 251 ? 13.040 9.234 -45.250 1.00 91.06 251 GLU A CA 1
ATOM 1946 C C . GLU A 1 251 ? 12.725 8.879 -43.793 1.00 91.06 251 GLU A C 1
ATOM 1948 O O . GLU A 1 251 ? 11.595 9.033 -43.325 1.00 91.06 251 GLU A O 1
ATOM 1953 N N . LYS A 1 252 ? 13.729 8.386 -43.063 1.00 93.00 252 LYS A N 1
ATOM 1954 C CA . LYS A 1 252 ? 13.606 8.028 -41.651 1.00 93.00 252 LYS A CA 1
ATOM 1955 C C . LYS A 1 252 ? 14.439 8.980 -40.810 1.00 93.00 252 LYS A C 1
ATOM 1957 O O . LYS A 1 252 ? 15.634 9.128 -41.030 1.00 93.00 252 LYS A O 1
ATOM 1962 N N . ILE A 1 253 ? 13.815 9.586 -39.808 1.00 94.94 253 ILE A N 1
ATOM 1963 C CA . ILE A 1 253 ? 14.499 10.477 -38.871 1.00 94.94 253 ILE A CA 1
ATOM 1964 C C . ILE A 1 253 ? 15.018 9.644 -37.696 1.00 94.94 253 ILE A C 1
ATOM 1966 O O . ILE A 1 253 ? 14.232 9.011 -36.985 1.00 94.94 253 ILE A O 1
ATOM 1970 N N . GLN A 1 254 ? 16.334 9.637 -37.491 1.00 93.38 254 GLN A N 1
ATOM 1971 C CA . GLN A 1 254 ? 16.992 8.926 -36.397 1.00 93.38 254 GLN A CA 1
ATOM 1972 C C . GLN A 1 254 ? 17.633 9.918 -35.429 1.00 93.38 254 GLN A C 1
ATOM 1974 O O . GLN A 1 254 ? 18.220 10.911 -35.837 1.00 93.38 254 GLN A O 1
ATOM 1979 N N . MET A 1 255 ? 17.507 9.667 -34.127 1.00 91.12 255 MET A N 1
ATOM 1980 C CA . MET A 1 255 ? 18.163 10.487 -33.110 1.00 91.12 255 MET A CA 1
ATOM 1981 C C . MET A 1 255 ? 19.665 10.197 -33.086 1.00 91.12 255 MET A C 1
ATOM 1983 O O . MET A 1 255 ? 20.060 9.029 -33.057 1.00 91.12 255 MET A O 1
ATOM 1987 N N . VAL A 1 256 ? 20.475 11.252 -33.052 1.00 93.75 256 VAL A N 1
ATOM 1988 C CA . VAL A 1 256 ? 21.943 11.185 -33.012 1.00 93.75 256 VAL A CA 1
ATOM 1989 C C . VAL A 1 256 ? 22.489 12.111 -31.925 1.00 93.75 256 VAL A C 1
ATOM 1991 O O . VAL A 1 256 ? 21.773 12.966 -31.394 1.00 93.75 256 VAL A O 1
ATOM 1994 N N . ASP A 1 257 ? 23.758 11.934 -31.555 1.00 90.50 257 ASP A N 1
ATOM 1995 C CA . ASP A 1 257 ? 24.429 12.878 -30.662 1.00 90.50 257 ASP A CA 1
ATOM 1996 C C . ASP A 1 257 ? 24.537 14.243 -31.363 1.00 90.50 257 ASP A C 1
ATOM 1998 O O . ASP A 1 257 ? 24.894 14.322 -32.533 1.00 90.50 257 ASP A O 1
ATOM 2002 N N . CYS A 1 258 ? 24.240 15.336 -30.657 1.00 91.56 258 CYS A N 1
ATOM 2003 C CA . CYS A 1 258 ? 24.366 16.688 -31.212 1.00 91.56 258 CYS A CA 1
ATOM 2004 C C . CYS A 1 258 ? 25.812 17.074 -31.566 1.00 91.56 258 CYS A C 1
ATOM 2006 O O . CYS A 1 258 ? 26.026 18.098 -32.209 1.00 91.56 258 CYS A O 1
ATOM 2008 N N . THR A 1 259 ? 26.800 16.315 -31.087 1.00 91.25 259 THR A N 1
ATOM 2009 C CA . THR A 1 259 ? 28.211 16.476 -31.460 1.00 91.25 259 THR A CA 1
ATOM 2010 C C . THR A 1 259 ? 28.582 15.738 -32.745 1.00 91.25 259 THR A C 1
ATOM 2012 O O . THR A 1 259 ? 29.673 15.960 -33.270 1.00 91.25 259 THR A O 1
ATOM 2015 N N . ASP A 1 260 ? 27.694 14.887 -33.264 1.00 92.75 260 ASP A N 1
ATOM 2016 C CA . ASP A 1 260 ? 27.902 14.182 -34.520 1.00 92.75 260 ASP A CA 1
ATOM 2017 C C . ASP A 1 260 ? 27.724 15.141 -35.705 1.00 92.75 260 ASP A C 1
ATOM 2019 O O . ASP A 1 260 ? 26.747 15.886 -35.790 1.00 92.75 260 ASP A O 1
ATOM 2023 N N . SER A 1 261 ? 28.659 15.101 -36.654 1.00 95.31 261 SER A N 1
ATOM 2024 C CA . SER A 1 261 ? 28.566 15.844 -37.915 1.00 95.31 261 SER A CA 1
ATOM 2025 C C . SER A 1 261 ? 27.359 15.449 -38.772 1.00 95.31 261 SER A C 1
ATOM 2027 O O . SER A 1 261 ? 26.994 16.192 -39.679 1.00 95.31 261 SER A O 1
ATOM 2029 N N . ALA A 1 262 ? 26.754 14.291 -38.496 1.00 94.81 262 ALA A N 1
ATOM 2030 C CA . ALA A 1 262 ? 25.551 13.809 -39.160 1.00 94.81 262 ALA A CA 1
ATOM 2031 C C . ALA A 1 262 ? 24.249 14.467 -38.648 1.00 94.81 262 ALA A C 1
ATOM 2033 O O . ALA A 1 262 ? 23.187 14.287 -39.241 1.00 94.81 262 ALA A O 1
ATOM 2034 N N . ALA A 1 263 ? 24.298 15.242 -37.558 1.00 95.75 263 ALA A N 1
ATOM 2035 C CA . ALA A 1 263 ? 23.128 15.924 -37.011 1.00 95.75 263 ALA A CA 1
ATOM 2036 C C . ALA A 1 263 ? 22.671 17.084 -37.918 1.00 95.75 263 ALA A C 1
ATOM 2038 O O . ALA A 1 263 ? 23.254 18.166 -37.901 1.00 95.75 263 ALA A O 1
ATOM 2039 N N . THR A 1 264 ? 21.593 16.877 -38.677 1.00 97.25 264 THR A N 1
ATOM 2040 C CA . THR A 1 264 ? 21.020 17.888 -39.585 1.00 97.25 264 THR A CA 1
ATOM 2041 C C . THR A 1 264 ? 19.810 18.615 -39.001 1.00 97.25 264 THR A C 1
ATOM 2043 O O . THR A 1 264 ? 19.440 19.682 -39.488 1.00 97.25 264 THR A O 1
ATOM 2046 N N . LEU A 1 265 ? 19.160 18.046 -37.981 1.00 96.88 265 LEU A N 1
ATOM 2047 C CA . LEU A 1 265 ? 17.920 18.559 -37.395 1.00 96.88 265 LEU A CA 1
ATOM 2048 C C . LEU A 1 265 ? 18.024 18.672 -35.870 1.00 96.88 265 LEU A C 1
ATOM 2050 O O . LEU A 1 265 ? 18.651 17.839 -35.215 1.00 96.88 265 LEU A O 1
ATOM 2054 N N . ARG A 1 266 ? 17.329 19.647 -35.280 1.00 96.06 266 ARG A N 1
ATOM 2055 C CA . ARG A 1 266 ? 17.197 19.843 -33.831 1.00 96.06 266 ARG A CA 1
ATOM 2056 C C . ARG A 1 266 ? 15.740 20.036 -33.438 1.00 96.06 266 ARG A C 1
ATOM 2058 O O . ARG A 1 266 ? 14.989 20.752 -34.086 1.00 96.06 266 ARG A O 1
ATOM 2065 N N . SER A 1 267 ? 15.345 19.413 -32.333 1.00 96.12 267 SER A N 1
ATOM 2066 C CA . SER A 1 267 ? 14.004 19.591 -31.769 1.00 96.12 267 SER A CA 1
ATOM 2067 C C . SER A 1 267 ? 13.846 20.948 -31.088 1.00 96.12 267 SER A C 1
ATOM 2069 O O . SER A 1 267 ? 14.647 21.317 -30.226 1.00 96.12 267 SER A O 1
ATOM 2071 N N . ILE A 1 268 ? 12.783 21.665 -31.439 1.00 96.62 268 ILE A N 1
ATOM 2072 C CA . ILE A 1 268 ? 12.435 22.974 -30.864 1.00 96.62 268 ILE A CA 1
ATOM 2073 C C . ILE A 1 268 ? 11.271 22.884 -29.872 1.00 96.62 268 ILE A C 1
ATOM 2075 O O . ILE A 1 268 ? 11.176 23.690 -28.949 1.00 96.62 268 ILE A O 1
ATOM 2079 N N . ALA A 1 269 ? 10.405 21.882 -30.031 1.00 95.12 269 ALA A N 1
ATOM 2080 C CA . ALA A 1 269 ? 9.235 21.659 -29.193 1.00 95.12 269 ALA A CA 1
ATOM 2081 C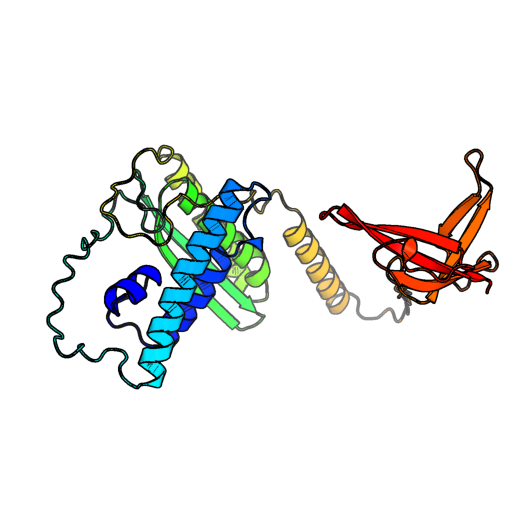 C . ALA A 1 269 ? 8.873 20.169 -29.148 1.00 95.12 269 ALA A C 1
ATOM 2083 O O . ALA A 1 269 ? 9.217 19.407 -30.053 1.00 95.12 269 ALA A O 1
ATOM 2084 N N . VAL A 1 270 ? 8.167 19.770 -28.089 1.00 94.50 270 VAL A N 1
ATOM 2085 C CA . VAL A 1 270 ? 7.638 18.413 -27.905 1.00 94.50 270 VAL A CA 1
ATOM 2086 C C . VAL A 1 270 ? 6.168 18.543 -27.536 1.00 94.50 270 VAL A C 1
ATOM 2088 O O . VAL A 1 270 ? 5.838 19.110 -26.493 1.00 94.50 270 VAL A O 1
ATOM 2091 N N . THR A 1 271 ? 5.290 18.056 -28.402 1.00 95.69 271 THR A N 1
ATOM 2092 C CA . THR A 1 271 ? 3.845 18.290 -28.341 1.00 95.69 271 THR A CA 1
ATOM 2093 C C . THR A 1 271 ? 3.057 16.983 -28.321 1.00 95.69 271 THR A C 1
ATOM 2095 O O . THR A 1 271 ? 3.561 15.914 -28.677 1.00 95.69 271 THR A O 1
ATOM 2098 N N . ASP A 1 272 ? 1.800 17.065 -27.886 1.00 94.50 272 ASP A N 1
ATOM 2099 C CA . ASP A 1 272 ? 0.837 15.954 -27.875 1.00 94.50 272 ASP A CA 1
ATOM 2100 C C . ASP A 1 272 ? 0.177 15.769 -29.249 1.00 94.50 272 ASP A C 1
ATOM 2102 O O . ASP A 1 272 ? -1.034 15.901 -29.397 1.00 94.50 272 ASP A O 1
ATOM 2106 N N . GLY A 1 273 ? 0.998 15.515 -30.267 1.00 91.94 273 GLY A N 1
ATOM 2107 C CA . GLY A 1 273 ? 0.564 15.333 -31.653 1.00 91.94 273 GLY A CA 1
ATOM 2108 C C . GLY A 1 273 ? 1.268 16.268 -32.634 1.00 91.94 273 GLY A C 1
ATOM 2109 O O . GLY A 1 273 ? 1.852 17.285 -32.249 1.00 91.94 273 GLY A O 1
ATOM 2110 N N . ASP A 1 274 ? 1.211 15.894 -33.907 1.00 93.75 274 ASP A N 1
ATOM 2111 C CA . ASP A 1 274 ? 1.836 16.581 -35.041 1.00 93.75 274 ASP A CA 1
ATOM 2112 C C . ASP A 1 274 ? 1.134 17.893 -35.416 1.00 93.75 274 ASP A C 1
ATOM 2114 O O . ASP A 1 274 ? 1.790 18.870 -35.765 1.00 93.75 274 ASP A O 1
ATOM 2118 N N . TYR A 1 275 ? -0.185 17.967 -35.239 1.00 93.12 275 TYR A N 1
ATOM 2119 C CA . TYR A 1 275 ? -1.000 19.160 -35.510 1.00 93.12 275 TYR A CA 1
ATOM 2120 C C . TYR A 1 275 ? -0.650 20.398 -34.661 1.00 93.12 275 TYR A C 1
ATOM 2122 O O . TYR A 1 275 ? -1.157 21.488 -34.922 1.00 93.12 275 TYR A O 1
ATOM 2130 N N . LEU A 1 276 ? 0.177 20.239 -33.624 1.00 95.81 276 LEU A N 1
ATOM 2131 C CA . LEU A 1 276 ? 0.656 21.330 -32.771 1.00 95.81 276 LEU A CA 1
ATOM 2132 C C . LEU A 1 276 ? 2.019 21.879 -33.213 1.00 95.81 276 LEU A C 1
ATOM 2134 O O . LEU A 1 276 ? 2.469 22.887 -32.665 1.00 95.81 276 LEU A O 1
ATOM 2138 N N . CYS A 1 277 ? 2.678 21.235 -34.177 1.00 95.88 277 CYS A N 1
ATOM 2139 C CA . CYS A 1 277 ? 3.928 21.726 -34.730 1.00 95.88 277 CYS A CA 1
ATOM 2140 C C . CYS A 1 277 ? 3.675 22.912 -35.686 1.00 95.88 277 CYS A C 1
ATOM 2142 O O . CYS A 1 277 ? 2.672 22.920 -36.405 1.00 95.88 277 CYS A O 1
ATOM 2144 N N . PRO A 1 278 ? 4.560 23.929 -35.720 1.00 96.19 278 PRO A N 1
ATOM 2145 C CA . PRO A 1 278 ? 4.481 25.004 -36.708 1.00 96.19 278 PRO A CA 1
ATOM 2146 C C . PRO A 1 278 ? 4.443 24.454 -38.142 1.00 96.19 278 PRO A C 1
ATOM 2148 O O . PRO A 1 278 ? 5.107 23.460 -38.439 1.00 96.19 278 PRO A O 1
ATOM 2151 N N . THR A 1 279 ? 3.714 25.126 -39.040 1.00 92.88 279 THR A N 1
ATOM 2152 C CA . THR A 1 279 ? 3.345 24.648 -40.393 1.00 92.88 279 THR A CA 1
ATOM 2153 C C . THR A 1 279 ? 4.505 24.392 -41.364 1.00 92.88 279 THR A C 1
ATOM 2155 O O . THR A 1 279 ? 4.268 23.983 -42.494 1.00 92.88 279 THR A O 1
ATOM 2158 N N . GLU A 1 280 ? 5.749 24.600 -40.940 1.00 92.75 280 GLU A N 1
ATOM 2159 C CA . GLU A 1 280 ? 6.962 24.435 -41.753 1.00 92.75 280 GLU A CA 1
ATOM 2160 C C . GLU A 1 280 ? 8.006 23.526 -41.086 1.00 92.75 280 GLU A C 1
ATOM 2162 O O . GLU A 1 280 ? 9.117 23.370 -41.585 1.00 92.75 280 GLU A O 1
ATOM 2167 N N . THR A 1 281 ? 7.664 22.915 -39.949 1.00 94.88 281 THR A N 1
ATOM 2168 C CA . THR A 1 281 ? 8.591 22.058 -39.200 1.00 94.88 281 THR A CA 1
ATOM 2169 C C . THR A 1 281 ? 8.392 20.592 -39.555 1.00 94.88 281 THR A C 1
ATOM 2171 O O . THR A 1 281 ? 7.265 20.115 -39.705 1.00 94.88 281 THR A O 1
ATOM 2174 N N . LEU A 1 282 ? 9.499 19.859 -39.671 1.00 95.62 282 LEU A N 1
ATOM 2175 C CA . LEU A 1 282 ? 9.447 18.402 -39.741 1.00 95.62 282 LEU A CA 1
ATOM 2176 C C . LEU A 1 282 ? 9.091 17.853 -38.366 1.00 95.62 282 LEU A C 1
ATOM 2178 O O . LEU A 1 282 ? 9.359 18.488 -37.348 1.00 95.62 282 LEU A O 1
ATOM 2182 N N . TYR A 1 283 ? 8.516 16.661 -38.311 1.00 95.31 283 TYR A N 1
ATOM 2183 C CA . TYR A 1 283 ? 8.159 16.059 -37.038 1.00 95.31 283 TYR A CA 1
ATOM 2184 C C . TYR A 1 283 ? 8.471 14.570 -36.999 1.00 95.31 283 TYR A C 1
ATOM 2186 O O . TYR A 1 283 ? 8.497 13.888 -38.021 1.00 95.31 283 TYR A O 1
ATOM 2194 N N . THR A 1 284 ? 8.737 14.066 -35.796 1.00 94.88 284 THR A N 1
ATOM 2195 C CA . THR A 1 284 ? 8.947 12.636 -35.558 1.00 94.88 284 THR A CA 1
ATOM 2196 C C . THR A 1 284 ? 8.287 12.196 -34.260 1.00 94.88 284 THR A C 1
ATOM 2198 O O . THR A 1 284 ? 8.234 12.943 -33.277 1.00 94.88 284 THR A O 1
ATOM 2201 N N . THR A 1 285 ? 7.771 10.970 -34.249 1.00 93.94 285 THR A N 1
ATOM 2202 C CA . THR A 1 285 ? 7.181 10.365 -33.057 1.00 93.94 285 THR A CA 1
ATOM 2203 C C . THR A 1 285 ? 8.282 9.914 -32.102 1.00 93.94 285 THR A C 1
ATOM 2205 O O . THR A 1 285 ? 9.081 9.037 -32.421 1.00 93.94 285 THR A O 1
ATOM 2208 N N . VAL A 1 286 ? 8.300 10.496 -30.905 1.00 89.50 286 VAL A N 1
ATOM 2209 C CA . VAL A 1 286 ? 9.282 10.193 -29.856 1.00 89.50 286 VAL A CA 1
ATOM 2210 C C . VAL A 1 286 ? 8.832 9.003 -29.014 1.00 89.50 286 VAL A C 1
ATOM 2212 O O . VAL A 1 286 ? 9.633 8.126 -28.694 1.00 89.50 286 VAL A O 1
ATOM 2215 N N . ALA A 1 287 ? 7.557 8.987 -28.616 1.00 87.19 287 ALA A N 1
ATOM 2216 C CA . ALA A 1 287 ? 7.021 7.979 -27.713 1.00 87.19 287 ALA A CA 1
ATOM 2217 C C . ALA A 1 287 ? 5.514 7.787 -27.903 1.00 87.19 287 ALA A C 1
ATOM 2219 O O . ALA A 1 287 ? 4.769 8.756 -28.051 1.00 87.19 287 ALA A O 1
ATOM 2220 N N . ASN A 1 288 ? 5.078 6.531 -27.804 1.00 85.19 288 ASN A N 1
ATOM 2221 C CA . ASN A 1 288 ? 3.673 6.164 -27.657 1.00 85.19 288 ASN A CA 1
ATOM 2222 C C . ASN A 1 288 ? 3.415 5.878 -26.175 1.00 85.19 288 ASN A C 1
ATOM 2224 O O . ASN A 1 288 ? 3.989 4.936 -25.617 1.00 85.19 288 ASN A O 1
ATOM 2228 N N . LEU A 1 289 ? 2.597 6.701 -25.525 1.00 79.44 289 LEU A N 1
ATOM 2229 C CA . LEU A 1 289 ? 2.239 6.507 -24.127 1.00 79.44 289 LEU A CA 1
ATOM 2230 C C . LEU A 1 289 ? 1.144 5.435 -23.975 1.00 79.44 289 LEU A C 1
ATOM 2232 O O . LEU A 1 289 ? 0.372 5.185 -24.903 1.00 79.44 289 LEU A O 1
ATOM 2236 N N . PRO A 1 290 ? 1.044 4.788 -22.796 1.00 65.62 290 PRO A N 1
ATOM 2237 C CA . PRO A 1 290 ? 0.063 3.726 -22.548 1.00 65.62 290 PRO A CA 1
ATOM 2238 C C . PRO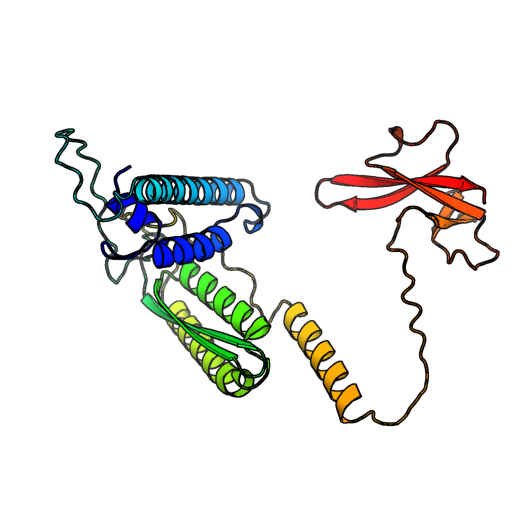 A 1 290 ? -1.401 4.178 -22.624 1.00 65.62 290 PRO A C 1
ATOM 2240 O O . PRO A 1 290 ? -2.292 3.338 -22.714 1.00 65.62 290 PRO A O 1
ATOM 2243 N N . ASP A 1 291 ? -1.653 5.482 -22.541 1.00 77.56 291 ASP A N 1
ATOM 2244 C CA . ASP A 1 291 ? -2.972 6.102 -22.686 1.00 77.56 291 ASP A CA 1
ATOM 2245 C C . ASP A 1 291 ? -3.367 6.340 -24.157 1.00 77.56 291 ASP A C 1
ATOM 2247 O O . ASP A 1 291 ? -4.458 6.838 -24.425 1.00 77.56 291 ASP A O 1
ATOM 2251 N N . GLY A 1 292 ? -2.502 5.963 -25.107 1.00 85.69 292 GLY A N 1
ATOM 2252 C CA . GLY A 1 292 ? -2.699 6.166 -26.540 1.00 85.69 292 GLY A CA 1
ATOM 2253 C C . GLY A 1 292 ? -2.262 7.545 -27.033 1.00 85.69 292 GLY A C 1
ATOM 2254 O O . GLY A 1 292 ? -2.391 7.818 -28.226 1.00 85.69 292 GLY A O 1
ATOM 2255 N N . THR A 1 293 ? -1.736 8.408 -26.157 1.00 84.56 293 THR A N 1
ATOM 2256 C CA . THR A 1 293 ? -1.173 9.694 -26.579 1.00 84.56 293 THR A CA 1
ATOM 2257 C C . THR A 1 293 ? 0.188 9.496 -27.242 1.00 84.56 293 THR A C 1
ATOM 2259 O O . THR A 1 293 ? 0.992 8.646 -26.847 1.00 84.56 293 THR A O 1
ATOM 2262 N N . VAL A 1 294 ? 0.445 10.277 -28.289 1.00 90.69 294 VAL A N 1
ATOM 2263 C CA . VAL A 1 294 ? 1.679 10.212 -29.074 1.00 90.69 294 VAL A CA 1
ATOM 2264 C C . VAL A 1 294 ? 2.457 11.500 -28.847 1.00 90.69 294 VAL A C 1
ATOM 2266 O O . VAL A 1 294 ? 1.988 12.584 -29.193 1.00 90.69 294 VAL A O 1
ATOM 2269 N N . LYS A 1 295 ? 3.658 11.393 -28.273 1.00 93.19 295 LYS A N 1
ATOM 2270 C CA . LYS A 1 295 ? 4.565 12.537 -28.135 1.00 93.19 295 LYS A CA 1
ATOM 2271 C C . LYS A 1 295 ? 5.321 12.728 -29.435 1.00 93.19 295 LYS A C 1
ATOM 2273 O O . LYS A 1 295 ? 6.007 11.816 -29.902 1.00 93.19 295 LYS A O 1
ATOM 2278 N N . THR A 1 296 ? 5.206 13.925 -29.985 1.00 95.38 296 THR A N 1
ATOM 2279 C CA . THR A 1 296 ? 5.795 14.306 -31.265 1.00 95.38 296 THR A CA 1
ATOM 2280 C C . THR A 1 296 ? 6.812 15.415 -31.032 1.00 95.38 296 THR A C 1
ATOM 2282 O O . THR A 1 296 ? 6.522 16.378 -30.327 1.00 95.38 296 THR A O 1
ATOM 2285 N N . ALA A 1 297 ? 8.018 15.271 -31.578 1.00 96.00 297 ALA A N 1
ATOM 2286 C CA . ALA A 1 297 ? 9.023 16.329 -31.567 1.00 96.00 297 ALA A CA 1
ATOM 2287 C C . ALA A 1 297 ? 8.934 17.124 -32.870 1.00 96.00 297 ALA A C 1
ATOM 2289 O O . ALA A 1 297 ? 9.019 16.531 -33.944 1.00 96.00 297 ALA A O 1
ATOM 2290 N N . CYS A 1 298 ? 8.807 18.446 -32.760 1.00 97.06 298 CYS A N 1
ATOM 2291 C CA . CYS A 1 298 ? 8.888 19.370 -33.888 1.00 97.06 298 CYS A CA 1
ATOM 2292 C C . CYS A 1 298 ? 10.358 19.740 -34.114 1.00 97.06 298 CYS A C 1
ATOM 2294 O O . CYS A 1 298 ? 11.066 20.084 -33.159 1.00 97.06 298 CYS A O 1
ATOM 2296 N N . LEU A 1 299 ? 10.815 19.649 -35.356 1.00 97.12 299 LEU A N 1
ATOM 2297 C CA . LEU A 1 299 ? 12.214 19.697 -35.756 1.00 97.12 299 LEU A CA 1
ATOM 2298 C C . LEU A 1 299 ? 12.466 20.871 -36.703 1.00 97.12 299 LEU A C 1
ATOM 2300 O O . LEU A 1 299 ? 11.679 21.139 -37.611 1.00 97.12 299 LEU A O 1
ATOM 2304 N N . GLU A 1 300 ? 13.608 21.514 -36.511 1.00 97.25 300 GLU A N 1
ATOM 2305 C CA . GLU A 1 300 ? 14.151 22.570 -37.364 1.00 97.25 300 GLU A CA 1
ATOM 2306 C C . GLU A 1 300 ? 15.556 22.160 -37.828 1.00 97.25 300 GLU A C 1
ATOM 2308 O O . GLU A 1 300 ? 16.245 21.413 -37.127 1.00 97.25 300 GLU A O 1
ATOM 2313 N N . SER A 1 301 ? 15.985 22.596 -39.012 1.00 95.81 301 SER A N 1
ATOM 2314 C CA . SER A 1 301 ? 17.359 22.376 -39.479 1.00 95.81 301 SER A CA 1
ATOM 2315 C C . SER A 1 301 ? 18.365 23.130 -38.608 1.00 95.81 301 SER A C 1
ATOM 2317 O O . SER A 1 301 ? 18.109 24.277 -38.242 1.00 95.81 301 SER A O 1
ATOM 2319 N N . ILE A 1 302 ? 19.494 22.490 -38.288 1.00 91.94 302 ILE A N 1
ATOM 2320 C CA . ILE A 1 302 ? 20.609 23.106 -37.540 1.00 91.94 302 ILE A CA 1
ATOM 2321 C C . ILE A 1 302 ? 21.435 24.015 -38.451 1.00 91.94 302 ILE A C 1
ATOM 2323 O O . ILE A 1 302 ? 21.636 23.640 -39.628 1.00 91.94 302 ILE A O 1
#

pLDDT: mean 87.87, std 12.72, range [39.75, 98.06]

Foldseek 3Di:
DDLVLLCLLLVHDLPDDPVRSVVSLVVVLVQLPLVPFDPDPVRSVQSVVLNVSNVVSNVVQVVCVVVVNRSPPDPDPPDPPPPLQQDEADLCAWQAAQFGRWHWAKQWAWADAAPDTDIDIDTTTHALQQLLQVNQVSLLNCLQGQCHHPSVVCNVVNVVSSVVSNVVSVPGDHGDDGDPSHDHSGNDGGHRDPHPVVDCVSVVVVVVVVVVVCCVVPVPDDPPPPPPPPVPDDQQDFFFFWAFDQDPVGTDIGTDRPPDPRGFKGFHDKDQDDVPAPPPWDKDFRDQDPVRTTIITTIDTD

Secondary structure (DSSP, 8-state):
--HHHHHHHTT--TT--HHHHHHHHHHHHHHH-GGGS-SSHHHHHHHHHHHHHHHHHHHHHHHHHHTT-TTS-------------PBPPPTTS-TTT-EESEEEEEEEEEEEETTEEEEEEEEEEEEHHHHHHHHHHHHHHHHHHSSSGGGGGTHHHHHHHHHHHHHHHHTSPPP-EE-TTB--S-SSPPP-PPPTTT--HHHHHHHHHHHHHHHHHH-TT-----------S-TT-TT-EEEEEEETTEEEEEEE-TTSTT--EEEEEEESSGGGS-TT-EEEEEEE-TTS-EEEEEEEE-

Radius of gyration: 27.05 Å; Cα contacts (8 Å, |Δi|>4): 476; chains: 1; bounding box: 76×49×72 Å

Nearest PDB structures (foldseek):
  6iws-assembly1_A  TM=7.777E-01  e=5.932E-02  Homo sapiens
  2dmx-assembly1_A  TM=6.535E-01  e=2.788E-02  Homo sapiens
  2ctq-assembly1_A  TM=8.079E-01  e=9.441E-02  Homo sapiens

Solvent-accessible surface area (backbone atoms only — not comparable to full-atom values): 17070 Å² total; per-residue (Å²): 136,55,74,65,60,27,31,49,56,47,75,46,60,93,81,58,51,71,73,53,51,54,52,35,45,58,58,48,47,73,70,30,34,42,90,76,34,60,93,50,68,71,46,31,52,52,18,45,52,40,35,49,56,48,49,55,29,48,52,54,53,52,53,32,46,76,68,72,44,62,89,53,80,75,76,83,71,89,67,85,70,83,61,80,76,50,40,79,68,52,75,48,18,8,59,49,28,27,25,26,54,22,43,79,42,63,44,53,33,40,43,19,55,54,83,49,74,47,80,48,72,47,78,49,27,28,16,32,45,38,41,51,22,49,41,44,51,34,47,46,49,23,63,73,32,8,56,36,54,67,24,49,79,48,45,62,58,42,54,52,42,43,52,52,42,52,55,58,41,64,75,49,59,76,59,80,48,62,59,87,53,40,66,40,57,29,87,56,70,48,75,60,68,77,62,62,87,76,49,59,62,67,58,51,58,45,50,52,53,51,50,54,53,47,43,62,75,71,52,77,82,70,90,68,82,73,73,72,74,65,77,87,60,63,91,64,42,72,65,43,22,23,23,83,42,87,43,101,91,44,82,40,80,40,82,44,58,74,86,42,91,67,40,48,29,30,24,76,41,67,36,90,32,69,91,75,42,63,100,86,49,51,72,48,80,64,46,78,46,97,87,73,50,43,36,19,30,25,29,42,78,107

Sequence (302 aa):
MNELQAREILGCTTTAGYKELKASYRRMIVMVHPDKAGQDSVSQERAKEASSRLNHAWEYLENREKQGLLGKAESESTTSYQSSRGRATYPHECDICGFAPATKISAPIITSFIYFLRRGKYELNACKACGLAMSRMALRETLIKGWWGFGLLFVPHAIYRYYENIRALGKIDMPSFRDPEVVTLSQYPFRVPPSPFKEPVPLIASAIALTIVGAILFGGGGSGSTTYSTPSKYFGEIGSCYEQVASAEGEKIQMVDCTDSAATLRSIAVTDGDYLCPTETLYTTVANLPDGTVKTACLESI

Mean predicted aligned error: 14.19 Å